Protein AF-A0A5N4EIN5-F1 (afdb_monomer)

Nearest PDB structures (foldseek):
  1ivz-assembly1_A  TM=7.976E-01  e=6.053E-07  Mus musculus
  7sa9-assembly2_B  TM=8.346E-01  e=4.514E-06  Homo sapiens
  8vm1-assembly1_A  TM=8.071E-01  e=4.797E-06  Homo sapiens
  8gkl-assembly1_E  TM=8.231E-01  e=1.621E-05  Homo sapiens
  2e7v-assembly1_A  TM=7.913E-01  e=1.946E-05  Mus musculus

pLDDT: mean 80.11, std 18.81, range [38.72, 96.94]

Secondary structure (DSSP, 8-state):
---------------HHHHHHHHHHHHHHHHHHHHHHHHHHHHTTT---S-----EEEEEEEEEEES----GGGG-TTSHHHHHHHHHHHHHHHHHHHHSTTTTTEEEEEEEEEETTTTEEEEEEEESS---HHHHHHHHHHHHHHHTTSTT---EEEEEEEEEEE-TTSSSGGG--

Mean predicted aligned error: 15.3 Å

InterPro domains:
  IPR000082 SEA domain [PF01390] (58-158)
  IPR000082 SEA domain [PS50024] (54-169)
  IPR000082 SEA domain [SM00200] (52-170)
  IPR036364 SEA domain superfamily [G3DSA:3.30.70.960] (56-157)
  IPR036364 SEA domain superfamily [SSF82671] (53-167)

Foldseek 3Di:
DDDDDDDDPPPPPDDPVNVVVVVVVVVVVVVVVVVVVVVCVVCVVVPPDPPPLPWFKWKKKWAWPFLDDDDPQQQPCPRPNVVVVQVLVQVLLLVLCCVFPCVQFWDGKGFDGWDPDNTMTMIMTITPHDDDQVVSLVSSLVSLVVCVPPPSDSTDIDNVRMGMGGPPDPPVVVVPD

Radius of gyration: 30.16 Å; Cα contacts (8 Å, |Δi|>4): 206; chains: 1; bounding box: 82×36×89 Å

Structure (mmCIF, N/CA/C/O backbone):
data_AF-A0A5N4EIN5-F1
#
_entry.id   AF-A0A5N4EIN5-F1
#
loop_
_atom_site.group_PDB
_atom_site.id
_atom_site.type_symbol
_atom_site.label_atom_id
_atom_site.label_alt_id
_atom_site.label_comp_id
_atom_site.label_asym_id
_atom_site.label_entity_id
_atom_site.label_seq_id
_atom_site.pdbx_PDB_ins_code
_atom_site.Cartn_x
_atom_site.Cartn_y
_atom_site.Cartn_z
_atom_site.occupancy
_atom_site.B_iso_or_equiv
_atom_site.auth_seq_id
_atom_site.auth_comp_id
_atom_site.auth_asym_id
_atom_site.auth_atom_id
_atom_site.pdbx_PDB_model_num
ATOM 1 N N . MET A 1 1 ? 64.567 -4.699 -73.414 1.00 38.72 1 MET A N 1
ATOM 2 C CA . MET A 1 1 ? 63.653 -3.811 -72.651 1.00 38.72 1 MET A CA 1
ATOM 3 C C . MET A 1 1 ? 62.349 -3.675 -73.428 1.00 38.72 1 MET A C 1
ATOM 5 O O . MET A 1 1 ? 62.434 -3.482 -74.623 1.00 38.72 1 MET A O 1
ATOM 9 N N . GLY A 1 2 ? 61.123 -3.781 -72.925 1.00 43.84 2 GLY A N 1
ATOM 10 C CA . GLY A 1 2 ? 60.549 -4.153 -71.636 1.00 43.84 2 GLY A CA 1
ATOM 11 C C . GLY A 1 2 ? 59.057 -4.414 -71.913 1.00 43.84 2 GLY A C 1
ATOM 12 O O . GLY A 1 2 ? 58.392 -3.577 -72.521 1.00 43.84 2 GLY A O 1
ATOM 13 N N . SER A 1 3 ? 58.554 -5.601 -71.569 1.00 41.12 3 SER A N 1
ATOM 14 C CA . SER A 1 3 ? 57.172 -6.012 -71.859 1.00 41.12 3 SER A CA 1
ATOM 15 C C . SER A 1 3 ? 56.205 -5.340 -70.879 1.00 41.12 3 SER A C 1
ATOM 17 O O . SER A 1 3 ? 56.250 -5.599 -69.676 1.00 41.12 3 SER A O 1
ATOM 19 N N . LYS A 1 4 ? 55.347 -4.443 -71.382 1.00 51.69 4 LYS A N 1
ATOM 20 C CA . LYS A 1 4 ? 54.303 -3.770 -70.595 1.00 51.69 4 LYS A CA 1
ATOM 21 C C . LYS A 1 4 ? 53.186 -4.767 -70.266 1.00 51.69 4 LYS A C 1
ATOM 23 O O . LYS A 1 4 ? 52.305 -5.002 -71.088 1.00 51.69 4 LYS A O 1
ATOM 28 N N . ARG A 1 5 ? 53.184 -5.323 -69.051 1.00 47.19 5 ARG A N 1
ATOM 29 C CA . ARG A 1 5 ? 52.009 -6.023 -68.507 1.00 47.19 5 ARG A CA 1
ATOM 30 C C . ARG A 1 5 ? 50.958 -4.986 -68.109 1.00 47.19 5 ARG A C 1
ATOM 32 O O . ARG A 1 5 ? 51.154 -4.241 -67.155 1.00 47.19 5 ARG A O 1
ATOM 39 N N . ARG A 1 6 ? 49.844 -4.932 -68.844 1.00 47.59 6 ARG A N 1
ATOM 40 C CA . ARG A 1 6 ? 48.625 -4.246 -68.395 1.00 47.59 6 ARG A CA 1
ATOM 41 C C . ARG A 1 6 ? 47.968 -5.104 -67.316 1.00 47.59 6 ARG A C 1
ATOM 43 O O . ARG A 1 6 ? 47.608 -6.248 -67.580 1.00 47.59 6 ARG A O 1
ATOM 50 N N . ALA A 1 7 ? 47.833 -4.554 -66.113 1.00 51.62 7 ALA A N 1
ATOM 51 C CA . ALA A 1 7 ? 47.014 -5.141 -65.065 1.00 51.62 7 ALA A CA 1
ATOM 52 C C . ALA A 1 7 ? 45.544 -5.063 -65.500 1.00 51.62 7 ALA A C 1
ATOM 54 O O . ALA A 1 7 ? 44.983 -3.978 -65.642 1.00 51.62 7 ALA A O 1
ATOM 55 N N . VAL A 1 8 ? 44.945 -6.220 -65.769 1.00 46.81 8 VAL A N 1
ATOM 56 C CA . VAL A 1 8 ? 43.503 -6.348 -65.985 1.00 46.81 8 VAL A CA 1
ATOM 57 C C . VAL A 1 8 ? 42.844 -6.248 -64.614 1.00 46.81 8 VAL A C 1
ATOM 59 O O . VAL A 1 8 ? 42.986 -7.148 -63.787 1.00 46.81 8 VAL A O 1
ATOM 62 N N . ALA A 1 9 ? 42.152 -5.139 -64.362 1.00 51.19 9 ALA A N 1
ATOM 63 C CA . ALA A 1 9 ? 41.288 -4.999 -63.201 1.00 51.19 9 ALA A CA 1
ATOM 64 C C . ALA A 1 9 ? 40.131 -6.001 -63.339 1.00 51.19 9 ALA A C 1
ATOM 66 O O . ALA A 1 9 ? 39.254 -5.842 -64.188 1.00 51.19 9 ALA A O 1
ATOM 67 N N . ARG A 1 10 ? 40.147 -7.067 -62.531 1.00 42.75 10 ARG A N 1
ATOM 68 C CA . ARG A 1 10 ? 38.997 -7.963 -62.371 1.00 42.75 10 ARG A CA 1
ATOM 69 C C . ARG A 1 10 ? 37.916 -7.207 -61.606 1.00 42.75 10 ARG A C 1
ATOM 71 O O . ARG A 1 10 ? 37.904 -7.226 -60.380 1.00 42.75 10 ARG A O 1
ATOM 78 N N . HIS A 1 11 ? 37.001 -6.565 -62.321 1.00 49.47 11 HIS A N 1
ATOM 79 C CA . HIS A 1 11 ? 35.696 -6.269 -61.744 1.00 49.47 11 HIS A CA 1
ATOM 80 C C . HIS A 1 11 ? 34.925 -7.587 -61.670 1.00 49.47 11 HIS A C 1
ATOM 82 O O . HIS A 1 11 ? 34.525 -8.150 -62.686 1.00 49.47 11 HIS A O 1
ATOM 88 N N . HIS A 1 12 ? 34.809 -8.118 -60.456 1.00 52.97 12 HIS A N 1
ATOM 89 C CA . HIS A 1 12 ? 33.955 -9.255 -60.153 1.00 52.97 12 HIS A CA 1
ATOM 90 C C . HIS A 1 12 ? 32.509 -8.833 -60.436 1.00 52.97 12 HIS A C 1
ATOM 92 O O . HIS A 1 12 ? 31.997 -7.911 -59.802 1.00 52.97 12 HIS A O 1
ATOM 98 N N . SER A 1 13 ? 31.888 -9.432 -61.452 1.00 59.19 13 SER A N 1
ATOM 99 C CA . SER A 1 13 ? 30.492 -9.182 -61.804 1.00 59.19 13 SER A CA 1
ATOM 100 C C . SER A 1 13 ? 29.606 -9.809 -60.732 1.00 59.19 13 SER A C 1
ATOM 102 O O . SER A 1 13 ? 29.214 -10.968 -60.852 1.00 59.19 13 SER A O 1
ATOM 104 N N . LEU A 1 14 ? 29.355 -9.066 -59.655 1.00 57.56 14 LEU A N 1
ATOM 105 C CA . LEU A 1 14 ? 28.376 -9.459 -58.649 1.00 57.56 14 LEU A CA 1
ATOM 106 C C . LEU A 1 14 ? 27.028 -9.658 -59.346 1.00 57.56 14 LEU A C 1
ATOM 108 O O . LEU A 1 14 ? 26.604 -8.819 -60.147 1.00 57.56 14 LEU A O 1
ATOM 112 N N . SER A 1 15 ? 26.390 -10.796 -59.079 1.00 74.56 15 SER A N 1
ATOM 113 C CA . SER A 1 15 ? 25.097 -11.129 -59.670 1.00 74.56 15 SER A CA 1
ATOM 114 C C . SER A 1 15 ? 24.083 -10.067 -59.250 1.00 74.56 15 SER A C 1
ATOM 116 O O . SER A 1 15 ? 24.031 -9.687 -58.082 1.00 74.56 15 SER A O 1
ATOM 118 N N . THR A 1 16 ? 23.265 -9.562 -60.175 1.00 78.31 16 THR A N 1
ATOM 119 C CA . THR A 1 16 ? 22.268 -8.513 -59.882 1.00 78.31 16 THR A CA 1
ATOM 120 C C . THR A 1 16 ? 21.378 -8.879 -58.687 1.00 78.31 16 THR A C 1
ATOM 122 O O . THR A 1 16 ? 21.002 -8.003 -57.913 1.00 78.31 16 THR A O 1
ATOM 125 N N . TYR A 1 17 ? 21.120 -10.175 -58.483 1.00 77.12 17 TYR A N 1
ATOM 126 C CA . TYR A 1 17 ? 20.391 -10.704 -57.329 1.00 77.12 17 TYR A CA 1
ATOM 127 C C . TYR A 1 17 ? 21.156 -10.569 -56.005 1.00 77.12 17 TYR A C 1
ATOM 129 O O . TYR A 1 17 ? 20.547 -10.242 -54.992 1.00 77.12 17 TYR A O 1
ATOM 137 N N . GLU A 1 18 ? 22.477 -10.765 -55.999 1.00 80.81 18 GLU A N 1
ATOM 138 C CA . GLU A 1 18 ? 23.326 -10.554 -54.817 1.00 80.81 18 GLU A CA 1
ATOM 139 C C . GLU A 1 18 ? 23.386 -9.071 -54.453 1.00 80.81 18 GLU A C 1
ATOM 141 O O . GLU A 1 18 ? 23.283 -8.716 -53.281 1.00 80.81 18 GLU A O 1
ATOM 146 N N . VAL A 1 19 ? 23.480 -8.195 -55.458 1.00 85.06 19 VAL A N 1
ATOM 147 C CA . VAL A 1 19 ? 23.470 -6.739 -55.255 1.00 85.06 19 VAL A CA 1
ATOM 148 C C . VAL A 1 19 ? 22.108 -6.272 -54.738 1.00 85.06 19 VAL A C 1
ATOM 150 O O . VAL A 1 19 ? 22.052 -5.479 -53.801 1.00 85.06 19 VAL A O 1
ATOM 153 N N . MET A 1 20 ? 21.008 -6.790 -55.292 1.00 86.62 20 MET A N 1
ATOM 154 C CA . MET A 1 20 ? 19.659 -6.511 -54.789 1.00 86.62 20 MET A CA 1
ATOM 155 C C . MET A 1 20 ? 19.469 -7.013 -53.358 1.00 86.62 20 MET A C 1
ATOM 157 O O . MET A 1 20 ? 18.943 -6.280 -52.526 1.00 86.62 20 MET A O 1
ATOM 161 N N . PHE A 1 21 ? 19.910 -8.23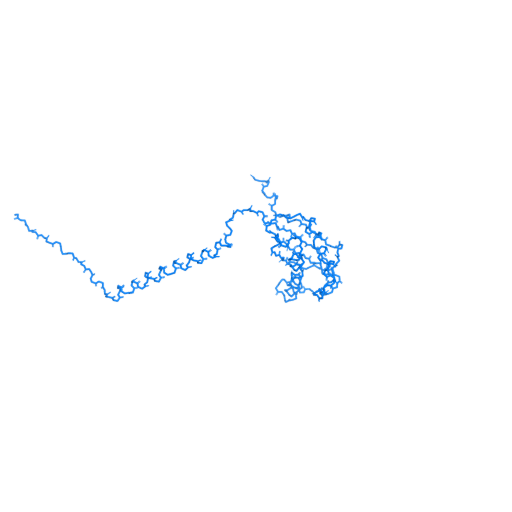2 -53.050 1.00 84.75 21 PHE A N 1
ATOM 162 C CA . PHE A 1 21 ? 19.795 -8.799 -51.709 1.00 84.75 21 PHE A CA 1
ATOM 163 C C . PHE A 1 21 ? 20.626 -8.011 -50.691 1.00 84.75 21 PHE A C 1
ATOM 165 O O . PHE A 1 21 ? 20.128 -7.677 -49.618 1.00 84.75 21 PHE A O 1
ATOM 172 N N . ALA A 1 22 ? 21.856 -7.635 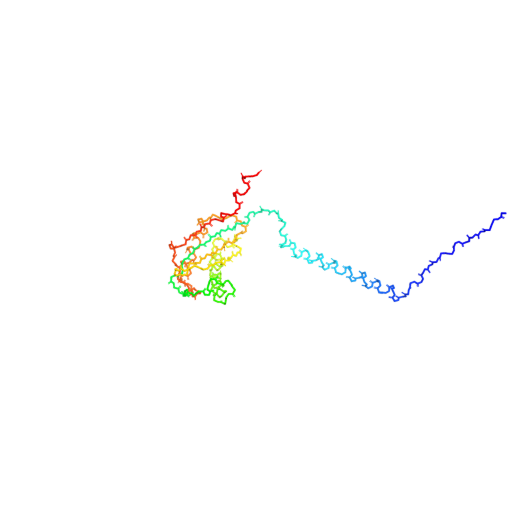-51.051 1.00 86.38 22 ALA A N 1
ATOM 173 C CA . ALA A 1 22 ? 22.703 -6.783 -50.226 1.00 86.38 22 ALA A CA 1
ATOM 174 C C . ALA A 1 22 ? 22.064 -5.404 -49.994 1.00 86.38 22 ALA A C 1
ATOM 176 O O . ALA A 1 22 ? 22.036 -4.929 -48.861 1.00 86.38 22 ALA A O 1
ATOM 177 N N . ALA A 1 23 ? 21.491 -4.787 -51.031 1.00 88.81 23 ALA A N 1
ATOM 178 C CA . ALA A 1 23 ? 20.795 -3.508 -50.905 1.00 88.81 23 ALA A CA 1
ATOM 179 C C . ALA A 1 23 ? 19.565 -3.608 -49.986 1.00 88.81 23 ALA A C 1
ATOM 181 O O . ALA A 1 23 ? 19.379 -2.755 -49.119 1.00 88.81 23 ALA A O 1
ATOM 182 N N . LEU A 1 24 ? 18.759 -4.667 -50.119 1.00 90.19 24 LEU A N 1
ATOM 183 C CA . LEU A 1 24 ? 17.604 -4.918 -49.251 1.00 90.19 24 LEU A CA 1
ATOM 184 C C . LEU A 1 24 ? 18.023 -5.143 -47.795 1.00 90.19 24 LEU A C 1
ATOM 186 O O . LEU A 1 24 ? 17.395 -4.600 -46.888 1.00 90.19 24 LEU A O 1
ATOM 190 N N . PHE A 1 25 ? 19.102 -5.895 -47.570 1.00 90.19 25 PHE A N 1
ATOM 191 C CA . PHE A 1 25 ? 19.628 -6.138 -46.231 1.00 90.19 25 PHE A CA 1
ATOM 192 C C . PHE A 1 25 ? 20.135 -4.846 -45.581 1.00 90.19 25 PHE A C 1
ATOM 194 O O . PHE A 1 25 ? 19.811 -4.574 -44.429 1.00 90.19 25 PHE A O 1
ATOM 201 N N . VAL A 1 26 ? 20.856 -4.003 -46.326 1.00 92.81 26 VAL A N 1
ATOM 202 C CA . VAL A 1 26 ? 21.314 -2.693 -45.832 1.00 92.81 26 VAL A CA 1
ATOM 203 C C . VAL A 1 26 ? 20.129 -1.791 -45.486 1.00 92.81 26 VAL A C 1
ATOM 205 O O . VAL A 1 26 ? 20.114 -1.201 -44.408 1.00 92.81 26 VAL A O 1
ATOM 208 N N . MET A 1 27 ? 19.111 -1.721 -46.348 1.00 93.12 27 MET A N 1
ATOM 209 C CA . MET A 1 27 ? 17.893 -0.950 -46.072 1.00 93.12 27 MET A CA 1
ATOM 210 C C . MET A 1 27 ? 17.180 -1.448 -44.810 1.00 93.12 27 MET A C 1
ATOM 212 O O . MET A 1 27 ? 16.786 -0.639 -43.972 1.00 93.12 27 MET A O 1
ATOM 216 N N . LEU A 1 28 ? 17.065 -2.769 -44.633 1.00 91.81 28 LEU A N 1
ATOM 217 C CA . LEU A 1 28 ? 16.481 -3.369 -43.435 1.00 91.81 28 LEU A CA 1
ATOM 218 C C . LEU A 1 28 ? 17.289 -3.024 -42.178 1.00 91.81 28 LEU A C 1
ATOM 220 O O . LEU A 1 28 ? 16.704 -2.634 -41.175 1.00 91.81 28 LEU A O 1
ATOM 224 N N . VAL A 1 29 ? 18.622 -3.113 -42.228 1.00 93.44 29 VAL A N 1
ATOM 225 C CA . VAL A 1 29 ? 19.496 -2.762 -41.097 1.00 93.44 29 VAL A CA 1
ATOM 226 C C . VAL A 1 29 ? 19.341 -1.290 -40.713 1.00 93.44 29 VAL A C 1
ATOM 228 O O . VAL A 1 29 ? 19.243 -0.987 -39.526 1.00 93.44 29 VAL A O 1
ATOM 231 N N . VAL A 1 30 ? 19.262 -0.380 -41.688 1.00 93.31 30 VAL A N 1
ATOM 232 C CA . VAL A 1 30 ? 19.042 1.055 -41.435 1.00 93.31 30 VAL A CA 1
ATOM 233 C C . VAL A 1 30 ? 17.672 1.300 -40.801 1.00 93.31 30 VAL A C 1
ATOM 235 O O . VAL A 1 30 ? 17.577 2.053 -39.833 1.00 93.31 30 VAL A O 1
ATOM 238 N N . LEU A 1 31 ? 16.622 0.637 -41.296 1.00 91.25 31 LEU A N 1
ATOM 239 C CA . LEU A 1 31 ? 15.283 0.714 -40.706 1.00 91.25 31 LEU A CA 1
ATOM 240 C C . LEU A 1 31 ? 15.276 0.184 -39.271 1.00 91.25 31 LEU A C 1
ATOM 242 O O . LEU A 1 31 ? 14.765 0.858 -38.383 1.00 91.25 31 LEU A O 1
ATOM 246 N N . CYS A 1 32 ? 15.888 -0.974 -39.021 1.00 89.25 32 CYS A N 1
ATOM 247 C CA . CYS A 1 32 ? 16.004 -1.546 -37.682 1.00 89.25 32 CYS A CA 1
ATOM 248 C C . CYS A 1 32 ? 16.778 -0.622 -36.738 1.00 89.25 32 CYS A C 1
ATOM 250 O O . CYS A 1 32 ? 16.316 -0.371 -35.632 1.00 89.25 32 CYS A O 1
ATOM 252 N N . ALA A 1 33 ? 17.914 -0.068 -37.166 1.00 89.19 33 ALA A N 1
ATOM 253 C CA . ALA A 1 33 ? 18.689 0.874 -36.362 1.00 89.19 33 ALA A CA 1
ATOM 254 C C . ALA A 1 33 ? 17.895 2.156 -36.057 1.00 89.19 33 ALA A C 1
ATOM 256 O O . ALA A 1 33 ? 17.928 2.643 -34.929 1.00 89.19 33 ALA A O 1
ATOM 257 N N . GLY A 1 34 ? 17.138 2.670 -37.032 1.00 86.56 34 GLY A N 1
ATOM 258 C CA . GLY A 1 34 ? 16.243 3.811 -36.851 1.00 86.56 34 GLY A CA 1
ATOM 259 C C . GLY A 1 34 ? 15.111 3.518 -35.869 1.00 86.56 34 GLY A C 1
ATOM 260 O O . GLY A 1 34 ? 14.875 4.308 -34.961 1.00 86.56 34 GLY A O 1
ATOM 261 N N . LEU A 1 35 ? 14.453 2.362 -35.994 1.00 86.25 35 LEU A N 1
ATOM 262 C CA . LEU A 1 35 ? 13.414 1.925 -35.061 1.00 86.25 35 LEU A CA 1
ATOM 263 C C . LEU A 1 35 ? 13.976 1.727 -33.652 1.00 86.25 35 LEU A C 1
ATOM 265 O O . LEU A 1 35 ? 13.371 2.212 -32.708 1.00 86.25 35 LEU A O 1
ATOM 269 N N . ILE A 1 36 ? 15.152 1.112 -33.505 1.00 86.19 36 ILE A N 1
ATOM 270 C CA . ILE A 1 36 ? 15.829 0.963 -32.209 1.00 86.19 36 ILE A CA 1
ATOM 271 C C . ILE A 1 36 ? 16.177 2.336 -31.620 1.00 86.19 36 ILE A C 1
ATOM 273 O O . ILE A 1 36 ? 15.959 2.550 -30.434 1.00 86.19 36 ILE A O 1
ATOM 277 N N . ALA A 1 37 ? 16.657 3.290 -32.423 1.00 83.62 37 ALA A N 1
ATOM 278 C CA . ALA A 1 37 ? 16.951 4.647 -31.959 1.00 83.62 37 ALA A CA 1
ATOM 279 C C . ALA A 1 37 ? 15.684 5.415 -31.535 1.00 83.62 37 ALA A C 1
ATOM 281 O O . ALA A 1 37 ? 15.695 6.094 -30.511 1.00 83.62 37 ALA A O 1
ATOM 282 N N . VAL A 1 38 ? 14.580 5.279 -32.279 1.00 82.00 38 VAL A N 1
ATOM 283 C CA . VAL A 1 38 ? 13.272 5.865 -31.929 1.00 82.00 38 VAL A CA 1
ATOM 284 C C . VAL A 1 38 ? 12.701 5.208 -30.673 1.00 82.00 38 VAL A C 1
ATOM 286 O O . VAL A 1 38 ? 12.224 5.907 -29.780 1.00 82.00 38 VAL A O 1
ATOM 289 N N . SER A 1 39 ? 12.802 3.882 -30.559 1.00 77.44 39 SER A N 1
ATOM 290 C CA . SER A 1 39 ? 12.454 3.143 -29.346 1.00 77.44 39 SER A CA 1
ATOM 291 C C . SER A 1 39 ? 13.308 3.594 -28.167 1.00 77.44 39 SER A C 1
ATOM 293 O O . SER A 1 39 ? 12.762 3.802 -27.093 1.00 77.44 39 SER A O 1
ATOM 295 N N . TRP A 1 40 ? 14.607 3.843 -28.358 1.00 72.94 40 TRP A N 1
ATOM 296 C CA . TRP A 1 40 ? 15.461 4.381 -27.301 1.00 72.94 40 TRP A CA 1
ATOM 297 C C . TRP A 1 40 ? 15.069 5.812 -26.923 1.00 72.94 40 TRP A C 1
ATOM 299 O O . TRP A 1 40 ? 15.146 6.157 -25.754 1.00 72.94 40 TRP A O 1
ATOM 309 N N . LEU A 1 41 ? 14.579 6.639 -27.852 1.00 69.50 41 LEU A N 1
ATOM 310 C CA . LEU A 1 41 ? 14.044 7.964 -27.514 1.00 69.50 41 LEU A CA 1
ATOM 311 C C . LEU A 1 41 ? 12.748 7.879 -26.688 1.00 69.50 41 LEU A C 1
ATOM 313 O O . LEU A 1 41 ? 12.560 8.675 -25.773 1.00 69.50 41 LEU A O 1
ATOM 317 N N . GLY A 1 42 ? 11.876 6.910 -26.985 1.00 60.62 42 GLY A N 1
ATOM 318 C CA . GLY A 1 42 ? 10.655 6.653 -26.211 1.00 60.62 42 GLY A CA 1
ATOM 319 C C . GLY A 1 42 ? 10.922 5.994 -24.853 1.00 60.62 42 GLY A C 1
ATOM 320 O O . GLY A 1 42 ? 10.211 6.260 -23.889 1.00 60.62 42 GLY A O 1
ATOM 321 N N . ILE A 1 43 ? 11.974 5.176 -24.762 1.00 57.44 43 ILE A N 1
ATOM 322 C CA . ILE A 1 43 ? 12.385 4.464 -23.544 1.00 57.44 43 ILE A CA 1
ATOM 323 C C . ILE A 1 43 ? 13.337 5.310 -22.685 1.00 57.44 43 ILE A C 1
ATOM 325 O O . ILE A 1 43 ? 13.339 5.144 -21.476 1.00 57.44 43 ILE A O 1
ATOM 329 N N . LYS A 1 44 ? 14.056 6.305 -23.226 1.00 51.25 44 LYS A N 1
ATOM 330 C CA . LYS A 1 44 ? 14.811 7.305 -22.434 1.00 51.25 44 LYS A CA 1
ATOM 331 C C . LYS A 1 44 ? 13.927 8.257 -21.624 1.00 51.25 44 LYS A C 1
ATOM 333 O O . LYS A 1 44 ? 14.438 8.971 -20.774 1.00 51.25 44 LYS A O 1
ATOM 338 N N . GLY A 1 45 ? 12.610 8.233 -21.829 1.00 49.47 45 GLY A N 1
ATOM 339 C CA . GLY A 1 45 ? 11.653 8.763 -20.851 1.00 49.47 45 GLY A CA 1
ATOM 340 C C . GLY A 1 45 ? 11.457 7.857 -19.623 1.00 49.47 45 GLY A C 1
ATOM 341 O O . GLY A 1 45 ? 10.750 8.239 -18.699 1.00 49.47 45 GLY A O 1
ATOM 342 N N . SER A 1 46 ? 12.054 6.661 -19.613 1.00 51.81 46 SER A N 1
ATOM 343 C CA . SER A 1 46 ? 11.913 5.622 -18.584 1.00 51.81 46 SER A CA 1
ATOM 344 C C . SER A 1 46 ? 13.244 5.008 -18.118 1.00 51.81 46 SER A C 1
ATOM 346 O O . SER A 1 46 ? 13.274 4.404 -17.048 1.00 51.81 46 SER A O 1
ATOM 348 N N . GLU A 1 47 ? 14.341 5.160 -18.859 1.00 47.91 47 GLU A N 1
ATOM 349 C CA . GLU A 1 47 ? 15.703 5.004 -18.343 1.00 47.91 47 GLU A CA 1
ATOM 350 C C . GLU A 1 47 ? 16.106 6.331 -17.712 1.00 47.91 47 GLU A C 1
ATOM 352 O O . GLU A 1 47 ? 16.802 7.153 -18.303 1.00 47.91 47 GLU A O 1
ATOM 357 N N . GLY A 1 48 ? 15.604 6.542 -16.494 1.00 49.41 48 GLY A N 1
ATOM 358 C CA . GLY A 1 48 ? 16.280 7.419 -15.561 1.00 49.41 48 GLY A CA 1
ATOM 359 C C . GLY A 1 48 ? 17.701 6.900 -15.428 1.00 49.41 48 GLY A C 1
ATOM 360 O O . GLY A 1 48 ? 17.925 5.823 -14.870 1.00 49.41 48 GLY A O 1
ATOM 361 N N . ASP A 1 49 ? 18.638 7.657 -15.993 1.00 39.72 49 ASP A N 1
ATOM 362 C CA . ASP A 1 49 ? 20.026 7.630 -15.584 1.00 39.72 49 ASP A CA 1
ATOM 363 C C . ASP A 1 49 ? 20.060 7.477 -14.065 1.00 39.72 49 ASP A C 1
ATOM 365 O O . ASP A 1 49 ? 19.306 8.127 -13.336 1.00 39.72 49 ASP A O 1
ATOM 369 N N . ALA A 1 50 ? 20.906 6.563 -13.608 1.00 42.75 50 ALA A N 1
ATOM 370 C CA . ALA A 1 50 ? 21.171 6.278 -12.214 1.00 42.75 50 ALA A CA 1
ATOM 371 C C . ALA A 1 50 ? 21.862 7.472 -11.519 1.00 42.75 50 ALA A C 1
ATOM 373 O O . ALA A 1 50 ? 22.942 7.338 -10.951 1.00 42.75 50 ALA A O 1
ATOM 374 N N . GLU A 1 51 ? 21.226 8.641 -11.541 1.00 41.84 51 GLU A N 1
ATOM 375 C CA . GLU A 1 51 ? 21.304 9.622 -10.481 1.00 41.84 51 GLU A CA 1
ATOM 376 C C . GLU A 1 51 ? 20.220 9.278 -9.467 1.00 41.84 51 GLU A C 1
ATOM 378 O O . GLU A 1 51 ? 19.017 9.422 -9.672 1.00 41.84 51 GLU A O 1
ATOM 383 N N . PHE A 1 52 ? 20.713 8.787 -8.344 1.00 43.25 52 PHE A N 1
ATOM 384 C CA . PHE A 1 52 ? 20.087 8.683 -7.046 1.00 43.25 52 PHE A CA 1
ATOM 385 C C . PHE A 1 52 ? 19.472 10.031 -6.606 1.00 43.25 52 PHE A C 1
ATOM 387 O O . PHE A 1 52 ? 19.930 10.670 -5.663 1.00 43.25 52 PHE A O 1
ATOM 394 N N . GLY A 1 53 ? 18.395 10.464 -7.256 1.00 45.91 53 GLY A N 1
ATOM 395 C CA . GLY A 1 53 ? 17.449 11.446 -6.739 1.00 45.91 53 GLY A CA 1
ATOM 396 C C . GLY A 1 53 ? 16.527 10.764 -5.735 1.00 45.91 53 GLY A C 1
ATOM 397 O O . GLY A 1 53 ? 15.346 10.629 -6.003 1.00 45.91 53 GLY A O 1
ATOM 398 N N . LYS A 1 54 ? 17.108 10.221 -4.653 1.00 61.16 54 LYS A N 1
ATOM 399 C CA . LYS A 1 54 ? 16.485 9.523 -3.507 1.00 61.16 54 LYS A CA 1
ATOM 400 C C . LYS A 1 54 ? 14.986 9.199 -3.667 1.00 61.16 54 LYS A C 1
ATOM 402 O O . LYS A 1 54 ? 14.152 9.808 -2.996 1.00 61.16 54 LYS A O 1
ATOM 407 N N . SER A 1 55 ? 14.650 8.204 -4.493 1.00 74.31 55 SER A N 1
ATOM 408 C CA . SER A 1 55 ? 13.334 7.571 -4.395 1.00 74.31 55 SER A CA 1
ATOM 409 C C . SER A 1 55 ? 13.207 7.012 -2.984 1.00 74.31 55 SER A C 1
ATOM 411 O O . SER A 1 55 ? 14.086 6.269 -2.537 1.00 74.31 55 SER A O 1
ATOM 413 N N . HIS A 1 56 ? 12.168 7.416 -2.269 1.00 86.31 56 HIS A N 1
ATOM 414 C CA . HIS A 1 56 ? 11.972 7.003 -0.893 1.00 86.31 56 HIS A CA 1
ATOM 415 C C . HIS A 1 56 ? 11.045 5.806 -0.859 1.00 86.31 56 HIS A C 1
ATOM 417 O O . HIS A 1 56 ? 9.969 5.820 -1.451 1.00 86.31 56 HIS A O 1
ATOM 423 N N . GLU A 1 57 ? 11.489 4.765 -0.176 1.00 91.44 57 GLU A N 1
ATOM 424 C CA . GLU A 1 57 ? 10.692 3.582 0.068 1.00 91.44 57 GLU A CA 1
ATOM 425 C C . GLU A 1 57 ? 10.549 3.445 1.581 1.00 91.44 57 GLU A C 1
ATOM 427 O O . GLU A 1 57 ? 11.539 3.480 2.317 1.00 91.44 57 GLU A O 1
ATOM 432 N N . THR A 1 58 ? 9.308 3.347 2.041 1.00 92.69 58 THR A N 1
ATOM 433 C CA . THR A 1 58 ? 8.977 3.172 3.456 1.00 92.69 58 THR A CA 1
ATOM 434 C C . THR A 1 58 ? 8.054 1.977 3.612 1.00 92.69 58 THR A C 1
ATOM 436 O O . THR A 1 58 ? 7.312 1.627 2.689 1.00 92.69 58 THR A O 1
ATOM 439 N N . ARG A 1 59 ? 8.121 1.323 4.767 1.00 95.12 59 ARG A N 1
ATOM 440 C CA . ARG A 1 59 ? 7.388 0.092 5.035 1.00 95.12 59 ARG A CA 1
ATOM 441 C C . ARG A 1 59 ? 6.284 0.370 6.033 1.00 95.12 59 ARG A C 1
ATOM 443 O O . ARG A 1 59 ? 6.526 0.901 7.109 1.00 95.12 59 ARG A O 1
ATOM 450 N N . GLY A 1 60 ? 5.069 -0.002 5.667 1.00 95.06 60 GLY A N 1
ATOM 451 C CA . GLY A 1 60 ? 3.894 0.149 6.501 1.00 95.06 60 GLY A CA 1
ATOM 452 C C . GLY A 1 60 ? 3.364 -1.181 7.012 1.00 95.06 60 GLY A C 1
ATOM 453 O O . GLY A 1 60 ? 3.572 -2.248 6.421 1.00 95.06 60 GLY A O 1
ATOM 454 N N . THR A 1 61 ? 2.640 -1.101 8.120 1.00 95.81 61 THR A N 1
ATOM 455 C CA . THR A 1 61 ? 1.835 -2.197 8.647 1.00 95.81 61 THR A CA 1
ATOM 456 C C . THR A 1 61 ? 0.500 -1.681 9.160 1.00 95.81 61 THR A C 1
ATOM 458 O O . THR A 1 61 ? 0.421 -0.567 9.672 1.00 95.81 61 THR A O 1
ATOM 461 N N . PHE A 1 62 ? -0.557 -2.477 9.004 1.00 95.12 62 PHE A N 1
ATOM 462 C CA . PHE A 1 62 ? -1.841 -2.263 9.671 1.00 95.12 62 PHE A CA 1
ATOM 463 C C . PHE A 1 62 ? -2.603 -3.580 9.819 1.00 95.12 62 PHE A C 1
ATOM 465 O O . PHE A 1 62 ? -2.309 -4.578 9.162 1.00 95.12 62 PHE A O 1
ATOM 472 N N . LYS A 1 63 ? -3.627 -3.581 10.668 1.00 94.56 63 LYS A N 1
ATOM 473 C CA . LYS A 1 63 ? -4.480 -4.734 10.959 1.00 94.56 63 LYS A CA 1
ATOM 474 C C . LYS A 1 63 ? -5.886 -4.560 10.387 1.00 94.56 63 LYS A C 1
ATOM 476 O O . LYS A 1 63 ? -6.513 -3.513 10.569 1.00 94.56 63 LYS A O 1
ATOM 481 N N . ILE A 1 64 ? -6.412 -5.612 9.758 1.00 92.25 64 ILE A N 1
ATOM 482 C CA . ILE A 1 64 ? -7.778 -5.648 9.217 1.00 92.25 64 ILE A CA 1
ATOM 483 C C . ILE A 1 64 ? -8.741 -6.258 10.243 1.00 92.25 64 ILE A C 1
ATOM 485 O O . ILE A 1 64 ? -8.773 -7.455 10.503 1.00 92.25 64 ILE A O 1
ATOM 489 N N . THR A 1 65 ? -9.609 -5.437 10.815 1.00 90.00 65 THR A N 1
ATOM 490 C CA . THR A 1 65 ? -10.610 -5.886 11.797 1.00 90.00 65 THR A CA 1
ATOM 491 C C . THR A 1 65 ? -11.855 -6.517 11.171 1.00 90.00 65 THR A C 1
ATOM 493 O O . THR A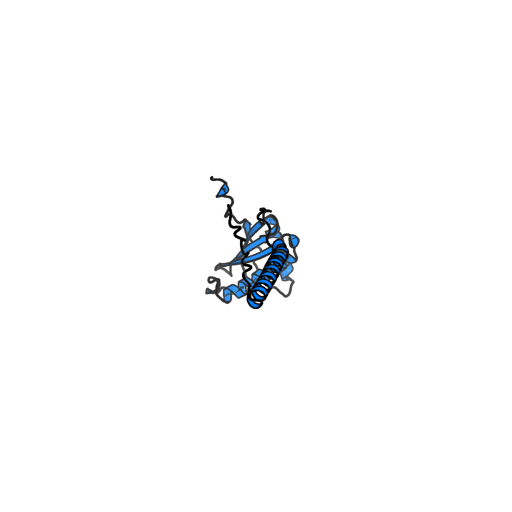 1 65 ? -12.489 -7.351 11.815 1.00 90.00 65 THR A O 1
ATOM 496 N N . SER A 1 66 ? -12.207 -6.152 9.934 1.00 88.19 66 SER A N 1
ATOM 497 C CA . SER A 1 66 ? -13.341 -6.716 9.186 1.00 88.19 66 SER A CA 1
ATOM 498 C C . SER A 1 66 ? -13.139 -6.550 7.676 1.00 88.19 66 SER A C 1
ATOM 500 O O . SER A 1 66 ? -12.328 -5.730 7.255 1.00 88.19 66 SER A O 1
ATOM 502 N N . GLY A 1 67 ? -13.871 -7.318 6.865 1.00 87.12 67 GLY A N 1
ATOM 503 C CA . GLY A 1 67 ? -13.791 -7.296 5.397 1.00 87.12 67 GLY A CA 1
ATOM 504 C C . GLY A 1 67 ? -12.962 -8.415 4.773 1.00 87.12 67 GLY A C 1
ATOM 505 O O . GLY A 1 67 ? -13.100 -8.697 3.589 1.00 87.12 67 GLY A O 1
ATOM 506 N N . ALA A 1 68 ? -12.141 -9.095 5.572 1.00 88.31 68 ALA A N 1
ATOM 507 C CA . ALA A 1 68 ? -11.396 -10.277 5.161 1.00 88.31 68 ALA A CA 1
ATOM 508 C C . ALA A 1 68 ? -11.239 -11.250 6.339 1.00 88.31 68 ALA A C 1
ATOM 510 O O . ALA A 1 68 ? -11.201 -10.842 7.502 1.00 88.31 68 ALA A O 1
ATOM 511 N N . ILE A 1 69 ? -11.143 -12.545 6.034 1.00 87.88 69 ILE A N 1
ATOM 512 C CA . ILE A 1 69 ? -10.917 -13.612 7.017 1.00 87.88 69 ILE A CA 1
ATOM 513 C C . ILE A 1 69 ? -9.566 -14.248 6.722 1.00 87.88 69 ILE A C 1
ATOM 515 O O . ILE A 1 69 ? -9.258 -14.564 5.573 1.00 87.88 69 ILE A O 1
ATOM 519 N N . TYR A 1 70 ? -8.749 -14.425 7.762 1.00 89.06 70 TYR A N 1
ATOM 520 C CA . TYR A 1 70 ? -7.440 -15.039 7.593 1.00 89.06 70 TYR A CA 1
ATOM 521 C C . TYR A 1 70 ? -7.585 -16.484 7.099 1.00 89.06 70 TYR A C 1
ATOM 523 O O . TYR A 1 70 ? -8.280 -17.295 7.711 1.00 89.06 70 TYR A O 1
ATOM 531 N N . ASN A 1 71 ? -6.869 -16.806 6.026 1.00 90.50 71 ASN A N 1
ATOM 532 C CA . ASN A 1 71 ? -6.732 -18.145 5.468 1.00 90.50 71 ASN A CA 1
ATOM 533 C C . ASN A 1 71 ? -5.229 -18.470 5.358 1.00 90.50 71 ASN A C 1
ATOM 535 O O . ASN A 1 71 ? -4.479 -17.611 4.893 1.00 90.50 71 ASN A O 1
ATOM 539 N N . PRO A 1 72 ? -4.762 -19.678 5.735 1.00 93.06 72 PRO A N 1
ATOM 540 C CA . PRO A 1 72 ? -3.381 -20.116 5.513 1.00 93.06 72 PRO A CA 1
ATOM 541 C C . PRO A 1 72 ? -2.822 -19.872 4.103 1.00 93.06 72 PRO A C 1
ATOM 543 O O . PRO A 1 72 ? -1.627 -19.615 3.974 1.00 93.06 72 PRO A O 1
ATOM 546 N N . ASN A 1 73 ? -3.662 -19.882 3.063 1.00 94.19 73 ASN A N 1
ATOM 547 C CA . ASN A 1 73 ? -3.238 -19.577 1.692 1.00 94.19 73 ASN A CA 1
ATOM 548 C C . ASN A 1 73 ? -2.634 -18.166 1.548 1.00 94.19 73 ASN A C 1
ATOM 550 O O . ASN A 1 73 ? -1.780 -17.958 0.693 1.00 94.19 73 ASN A O 1
ATOM 554 N N . LEU A 1 74 ? -2.982 -17.219 2.429 1.00 94.12 74 LEU A N 1
ATOM 555 C CA . LEU A 1 74 ? -2.404 -15.869 2.466 1.00 94.12 74 LEU A CA 1
ATOM 556 C C . LEU A 1 74 ? -0.904 -15.844 2.819 1.00 94.12 74 LEU A C 1
ATOM 558 O O . LEU A 1 74 ? -0.267 -14.803 2.689 1.00 94.12 74 LEU A O 1
ATOM 562 N N . GLN A 1 75 ? -0.321 -16.959 3.266 1.00 92.50 75 GLN A N 1
ATOM 563 C CA . GLN A 1 75 ? 1.133 -17.080 3.429 1.00 92.50 75 GLN A CA 1
ATOM 564 C C . GLN A 1 75 ? 1.847 -17.369 2.103 1.00 92.50 75 GLN A C 1
ATOM 566 O O . GLN A 1 75 ? 3.026 -17.049 1.945 1.00 92.50 75 GLN A O 1
ATOM 571 N N . ASP A 1 76 ? 1.145 -17.964 1.138 1.00 93.44 76 ASP A N 1
ATOM 572 C CA . ASP A 1 76 ? 1.686 -18.264 -0.181 1.00 93.44 76 ASP A CA 1
ATOM 573 C C . ASP A 1 76 ? 1.377 -17.119 -1.151 1.00 93.44 76 ASP A C 1
ATOM 575 O O . ASP A 1 76 ? 0.242 -16.953 -1.602 1.00 93.44 76 ASP A O 1
ATOM 579 N N . LYS A 1 77 ? 2.417 -16.366 -1.530 1.00 93.38 77 LYS A N 1
ATOM 580 C CA . LYS A 1 77 ? 2.327 -15.249 -2.488 1.00 93.38 77 LYS A CA 1
ATOM 581 C C . LYS A 1 77 ? 1.816 -15.664 -3.870 1.00 93.38 77 LYS A C 1
ATOM 583 O O . LYS A 1 77 ? 1.376 -14.821 -4.653 1.00 93.38 77 LYS A O 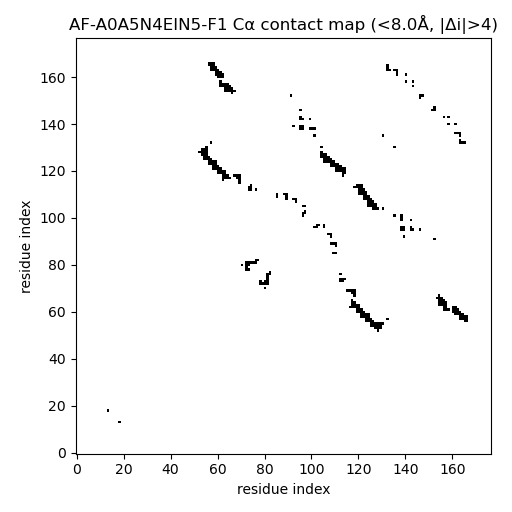1
ATOM 588 N N . LEU A 1 78 ? 1.921 -16.947 -4.211 1.00 94.25 78 LEU A N 1
ATOM 589 C CA . LEU A 1 78 ? 1.463 -17.474 -5.491 1.00 94.25 78 LEU A CA 1
ATOM 590 C C . LEU A 1 78 ? -0.013 -17.873 -5.462 1.00 94.25 78 LEU A C 1
ATOM 592 O O . LEU A 1 78 ? -0.605 -17.999 -6.543 1.00 94.25 78 LEU A O 1
ATOM 596 N N . SER A 1 79 ? -0.601 -18.018 -4.272 1.00 96.94 79 SER A N 1
ATOM 597 C CA . SER A 1 79 ? -1.999 -18.391 -4.107 1.00 96.94 79 SER A CA 1
ATOM 598 C C . SER A 1 79 ? -2.941 -17.334 -4.681 1.00 96.94 79 SER A C 1
ATOM 600 O O . SER A 1 79 ? -2.629 -16.141 -4.765 1.00 96.94 79 SER A O 1
ATOM 602 N N . VAL A 1 80 ? -4.124 -17.788 -5.093 1.00 96.69 80 VAL A N 1
ATOM 603 C CA . VAL A 1 80 ? -5.187 -16.894 -5.561 1.00 96.69 80 VAL A CA 1
ATOM 604 C C . VAL A 1 80 ? -5.650 -15.988 -4.420 1.00 96.69 80 VAL A C 1
ATOM 606 O O . VAL A 1 80 ? -5.780 -14.787 -4.630 1.00 96.69 80 VAL A O 1
ATOM 609 N N . ASP A 1 81 ? -5.805 -16.538 -3.213 1.00 94.38 81 ASP A N 1
ATOM 610 C CA . ASP A 1 81 ? -6.251 -15.786 -2.035 1.00 94.38 81 ASP A CA 1
ATOM 611 C C . ASP A 1 81 ? -5.299 -14.633 -1.695 1.00 94.38 81 ASP A C 1
ATOM 613 O O . ASP A 1 81 ? -5.753 -13.521 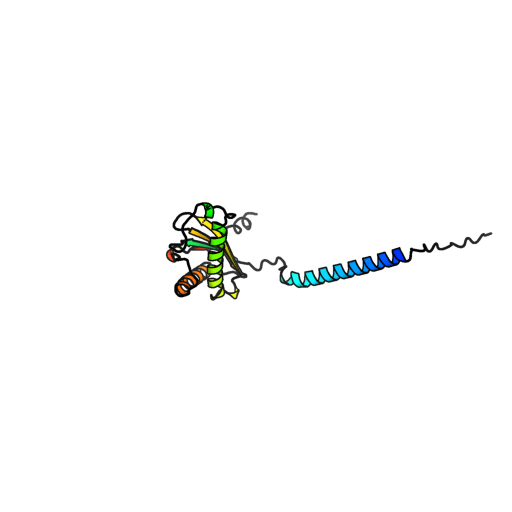-1.432 1.00 94.38 81 ASP A O 1
ATOM 617 N N . PHE A 1 82 ? -3.980 -14.865 -1.760 1.00 95.69 82 PHE A N 1
ATOM 618 C CA . PHE A 1 82 ? -2.993 -13.804 -1.565 1.00 95.69 82 PHE A CA 1
ATOM 619 C C . PHE A 1 82 ? -3.137 -12.714 -2.621 1.00 95.69 82 PHE A C 1
ATOM 621 O O . PHE A 1 82 ? -3.198 -11.539 -2.280 1.00 95.69 82 PHE A O 1
ATOM 628 N N . LYS A 1 83 ? -3.174 -13.094 -3.903 1.00 95.69 83 LYS A N 1
ATOM 629 C CA . LYS A 1 83 ? -3.176 -12.139 -5.020 1.00 95.69 83 LYS A CA 1
ATOM 630 C C . LYS A 1 83 ? -4.419 -11.264 -5.030 1.00 95.69 83 LYS A C 1
ATOM 632 O O . LYS A 1 83 ? -4.289 -10.070 -5.270 1.00 95.69 83 LYS A O 1
ATOM 637 N N . VAL A 1 84 ? -5.587 -11.850 -4.769 1.00 94.31 84 VAL A N 1
ATOM 638 C CA . VAL A 1 84 ? -6.854 -11.114 -4.698 1.00 94.31 84 VAL A CA 1
ATOM 639 C C . VAL A 1 84 ? -6.798 -10.104 -3.555 1.00 94.31 84 VAL A C 1
ATOM 641 O O . VAL A 1 84 ? -6.930 -8.910 -3.797 1.00 94.31 84 VAL A O 1
ATOM 644 N N . LEU A 1 85 ? -6.477 -10.549 -2.336 1.00 93.81 85 LEU A N 1
ATOM 645 C CA . LEU A 1 85 ? -6.447 -9.652 -1.181 1.00 93.81 85 LEU A CA 1
ATOM 646 C C . LEU A 1 85 ? -5.351 -8.578 -1.297 1.00 93.81 85 LEU A C 1
ATOM 648 O O . LEU A 1 85 ? -5.572 -7.423 -0.947 1.00 93.81 85 LEU A O 1
ATOM 652 N N . ALA A 1 86 ? -4.168 -8.940 -1.801 1.00 94.94 86 ALA A N 1
ATOM 653 C CA . ALA A 1 86 ? -3.077 -7.999 -2.040 1.00 94.94 86 ALA A CA 1
ATOM 654 C C . ALA A 1 86 ? -3.460 -6.935 -3.072 1.00 94.94 86 ALA A C 1
ATOM 656 O O . ALA A 1 86 ? -3.120 -5.769 -2.888 1.00 94.94 86 ALA A O 1
ATOM 657 N N . PHE A 1 87 ? -4.169 -7.326 -4.133 1.00 93.94 87 PHE A N 1
ATOM 658 C CA . PHE A 1 87 ? -4.659 -6.401 -5.148 1.00 93.94 87 PHE A CA 1
ATOM 659 C C . PHE A 1 87 ? -5.685 -5.426 -4.566 1.00 93.94 87 PHE A C 1
ATOM 661 O O . PHE A 1 87 ? -5.503 -4.220 -4.709 1.00 93.94 87 PHE A O 1
ATOM 668 N N . ASP A 1 88 ? -6.696 -5.929 -3.852 1.00 92.31 88 ASP A N 1
ATOM 669 C CA . ASP A 1 88 ? -7.748 -5.090 -3.265 1.00 92.31 88 ASP A CA 1
ATOM 670 C C . ASP A 1 88 ? -7.169 -4.081 -2.256 1.00 92.31 88 ASP A C 1
ATOM 672 O O . ASP A 1 88 ? -7.557 -2.912 -2.222 1.00 92.31 88 ASP A O 1
ATOM 676 N N . ILE A 1 89 ? -6.194 -4.511 -1.448 1.00 93.31 89 ILE A N 1
ATOM 677 C CA . ILE A 1 89 ? -5.513 -3.636 -0.488 1.00 93.31 89 ILE A CA 1
ATOM 678 C C . ILE A 1 89 ? -4.617 -2.614 -1.187 1.00 93.31 89 ILE A C 1
ATOM 680 O O . ILE A 1 89 ? -4.626 -1.449 -0.797 1.00 93.31 89 ILE A O 1
ATOM 684 N N . GLN A 1 90 ? -3.846 -3.026 -2.198 1.00 94.50 90 GLN A N 1
ATOM 685 C CA . GLN A 1 90 ? -3.040 -2.092 -2.987 1.00 94.50 90 GLN A CA 1
ATOM 686 C C . GLN A 1 90 ? -3.925 -1.033 -3.627 1.00 94.50 90 GLN A C 1
ATOM 688 O O . GLN A 1 90 ? -3.628 0.142 -3.491 1.00 94.50 90 GLN A O 1
ATOM 693 N N . GLN A 1 91 ? -5.044 -1.424 -4.239 1.00 92.19 91 GLN A N 1
ATOM 694 C CA . GLN A 1 91 ? -5.971 -0.474 -4.843 1.00 92.19 91 GLN A CA 1
ATOM 695 C C . GLN A 1 91 ? -6.483 0.544 -3.817 1.00 92.19 91 GLN A C 1
ATOM 697 O O . GLN A 1 91 ? -6.469 1.742 -4.078 1.00 92.19 91 GLN A O 1
ATOM 702 N N . MET A 1 92 ? -6.880 0.089 -2.629 1.00 91.88 92 MET A N 1
ATOM 703 C CA . MET A 1 92 ? -7.317 0.982 -1.556 1.00 91.88 92 MET A CA 1
ATOM 704 C C . MET A 1 92 ? -6.206 1.953 -1.116 1.00 91.88 92 MET A C 1
ATOM 706 O O . MET A 1 92 ? -6.473 3.136 -0.914 1.00 91.88 92 MET A O 1
ATOM 710 N N . ILE A 1 93 ? -4.968 1.475 -0.961 1.00 93.75 93 ILE A N 1
ATOM 711 C CA . ILE A 1 93 ? -3.817 2.322 -0.612 1.00 93.75 93 ILE A CA 1
ATOM 712 C C . ILE A 1 93 ? -3.526 3.324 -1.737 1.00 93.75 93 ILE A C 1
ATOM 714 O O . ILE A 1 93 ? -3.318 4.507 -1.467 1.00 93.75 93 ILE A O 1
ATOM 718 N N . ASP A 1 94 ? -3.532 2.867 -2.987 1.00 93.44 94 ASP A N 1
ATOM 719 C CA . ASP A 1 94 ? -3.290 3.687 -4.169 1.00 93.44 94 ASP A CA 1
ATOM 720 C C . ASP A 1 94 ? -4.335 4.814 -4.257 1.00 93.44 94 ASP A C 1
ATOM 722 O O . ASP A 1 94 ? -3.970 5.975 -4.426 1.00 93.44 94 ASP A O 1
ATOM 726 N N . GLU A 1 95 ? -5.622 4.507 -4.066 1.00 91.69 95 GLU A N 1
ATOM 727 C CA . GLU A 1 95 ? -6.711 5.495 -4.038 1.00 91.69 95 GLU A CA 1
ATOM 728 C C . GLU A 1 95 ? -6.523 6.534 -2.920 1.00 91.69 95 GLU A C 1
ATOM 730 O O . GLU A 1 95 ? -6.733 7.734 -3.138 1.00 91.69 95 GLU A O 1
ATOM 735 N N . ILE A 1 96 ? -6.087 6.097 -1.732 1.00 92.56 96 ILE A N 1
ATOM 736 C CA . ILE A 1 96 ? -5.780 6.991 -0.610 1.00 92.56 96 ILE A CA 1
ATOM 737 C C . ILE A 1 96 ? -4.674 7.971 -0.999 1.00 92.56 96 ILE A C 1
ATOM 739 O O . ILE A 1 96 ? -4.900 9.177 -0.957 1.00 92.56 96 ILE A O 1
ATOM 743 N N . PHE A 1 97 ? -3.504 7.489 -1.422 1.00 94.06 97 PHE A N 1
ATOM 744 C CA . PHE A 1 97 ? -2.369 8.375 -1.694 1.00 94.06 97 PHE A CA 1
ATOM 745 C C . PHE A 1 97 ? -2.560 9.226 -2.957 1.00 94.06 97 PHE A C 1
ATOM 747 O O . PHE A 1 97 ? -2.106 10.367 -3.001 1.00 94.06 97 PHE A O 1
ATOM 754 N N . GLN A 1 98 ? -3.286 8.735 -3.966 1.00 92.81 98 GLN A N 1
ATOM 755 C CA . GLN A 1 98 ? -3.612 9.513 -5.169 1.00 92.81 98 GLN A CA 1
ATOM 756 C C . GLN A 1 98 ? -4.602 10.659 -4.901 1.00 92.81 98 GLN A C 1
ATOM 758 O O . GLN A 1 98 ? -4.604 11.653 -5.635 1.00 92.81 98 GLN A O 1
ATOM 763 N N . SER A 1 99 ? -5.436 10.544 -3.864 1.00 92.06 99 SER A N 1
ATOM 764 C CA . SER A 1 99 ? -6.363 11.603 -3.432 1.00 92.06 99 SER A CA 1
ATOM 765 C C . SER A 1 99 ? -5.798 12.506 -2.326 1.00 92.06 99 SER A C 1
ATOM 767 O O . SER A 1 99 ? -6.420 13.508 -1.973 1.00 92.06 99 SER A O 1
ATOM 769 N N . SER A 1 100 ? -4.606 12.183 -1.827 1.00 92.56 100 SER A N 1
ATOM 770 C CA . SER A 1 100 ? -3.931 12.834 -0.706 1.00 92.56 100 SER A CA 1
ATOM 771 C C . SER A 1 100 ? -3.039 14.006 -1.144 1.00 92.56 100 SER A C 1
ATOM 773 O O . SER A 1 100 ? -2.844 14.276 -2.337 1.00 92.56 100 SER A O 1
ATOM 775 N N . ASN A 1 101 ? -2.469 14.721 -0.169 1.00 94.69 101 ASN A N 1
ATOM 776 C CA . ASN A 1 101 ? -1.470 15.757 -0.436 1.00 94.69 101 ASN A CA 1
ATOM 777 C C . ASN A 1 101 ? -0.164 15.195 -1.021 1.00 94.69 101 ASN A C 1
ATOM 779 O O . ASN A 1 101 ? 0.594 15.956 -1.615 1.00 94.69 101 ASN A O 1
ATOM 783 N N . LEU A 1 102 ? 0.072 13.884 -0.893 1.00 94.81 102 LEU A N 1
ATOM 784 C CA . LEU A 1 102 ? 1.262 13.182 -1.381 1.00 94.81 102 LEU A CA 1
ATOM 785 C C . LEU A 1 102 ? 1.100 12.618 -2.799 1.00 94.81 102 LEU A C 1
ATOM 787 O O . LEU A 1 102 ? 1.950 11.862 -3.262 1.00 94.81 102 LEU A O 1
ATOM 791 N N . LYS A 1 103 ? 0.022 12.948 -3.516 1.00 94.69 103 LYS A N 1
ATOM 792 C CA . LYS A 1 103 ? -0.270 12.374 -4.841 1.00 94.69 103 LYS A CA 1
ATOM 793 C C . LYS A 1 103 ? 0.822 12.587 -5.896 1.00 94.69 103 LYS A C 1
ATOM 795 O O . LYS A 1 103 ? 0.897 11.817 -6.846 1.00 94.69 103 LYS A O 1
ATOM 800 N N . ASN A 1 104 ? 1.624 13.648 -5.773 1.00 94.19 104 ASN A N 1
ATOM 801 C CA . ASN A 1 104 ? 2.686 13.957 -6.737 1.00 94.19 104 ASN A CA 1
ATOM 802 C C . ASN A 1 104 ? 3.997 13.244 -6.367 1.00 94.19 104 ASN A C 1
ATOM 804 O O . ASN A 1 104 ? 4.844 12.991 -7.219 1.00 94.19 104 ASN A O 1
ATOM 808 N N . GLU A 1 105 ? 4.160 12.938 -5.084 1.00 94.31 105 GLU A N 1
ATOM 809 C CA . GLU A 1 105 ? 5.259 12.201 -4.483 1.00 94.31 105 GLU A CA 1
ATOM 810 C C . GLU A 1 105 ? 5.047 10.701 -4.657 1.00 94.31 105 GLU A C 1
ATOM 81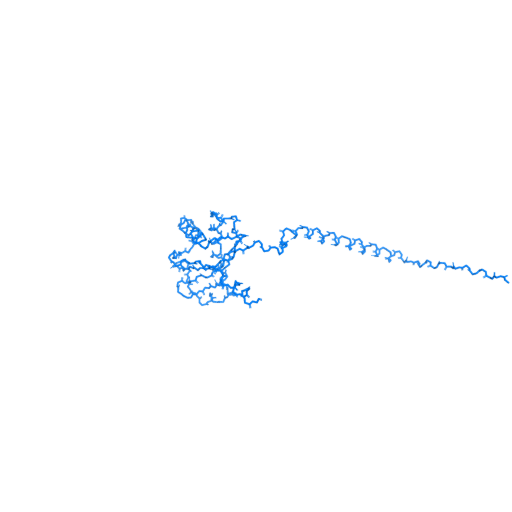2 O O . GLU A 1 105 ? 6.007 9.955 -4.815 1.00 94.31 105 GLU A O 1
ATOM 817 N N . TYR A 1 106 ? 3.798 10.256 -4.588 1.00 94.75 106 TYR A N 1
ATOM 818 C CA . TYR A 1 106 ? 3.415 8.861 -4.556 1.00 94.75 106 TYR A CA 1
ATOM 819 C C . TYR A 1 106 ? 3.625 8.178 -5.905 1.00 94.75 106 TYR A C 1
ATOM 821 O O . TYR A 1 106 ? 3.204 8.673 -6.950 1.00 94.75 106 TYR A O 1
ATOM 829 N N . LYS A 1 107 ? 4.259 7.004 -5.872 1.00 94.31 107 LYS A N 1
ATOM 830 C CA . LYS A 1 107 ? 4.511 6.188 -7.058 1.00 94.31 107 LYS A CA 1
ATOM 831 C C . LYS A 1 107 ? 3.581 4.984 -7.112 1.00 94.31 107 LYS A C 1
ATOM 833 O O . LYS A 1 107 ? 2.852 4.832 -8.088 1.00 94.31 107 LYS A O 1
ATOM 838 N N . ASN A 1 108 ? 3.641 4.117 -6.103 1.00 94.25 108 ASN A N 1
ATOM 839 C CA . ASN A 1 108 ? 2.818 2.913 -5.997 1.00 94.25 108 ASN A CA 1
ATOM 840 C C . ASN A 1 108 ? 2.963 2.249 -4.620 1.00 94.25 108 ASN A C 1
ATOM 842 O O . ASN A 1 108 ? 3.875 2.564 -3.851 1.00 94.25 108 ASN A O 1
ATOM 846 N N . SER A 1 109 ? 2.094 1.276 -4.347 1.00 94.56 109 SER A N 1
ATOM 847 C CA . SER A 1 109 ? 2.173 0.397 -3.183 1.00 94.56 109 SER A CA 1
ATOM 848 C C . SER A 1 109 ? 2.487 -1.047 -3.576 1.00 94.56 109 SER A C 1
ATOM 850 O O . SER A 1 109 ? 2.335 -1.461 -4.731 1.00 94.56 109 SER A O 1
ATOM 852 N N . ARG A 1 110 ? 2.965 -1.829 -2.606 1.00 95.81 110 ARG A N 1
ATOM 853 C CA . ARG A 1 110 ? 3.199 -3.266 -2.765 1.00 95.81 110 ARG A CA 1
ATOM 854 C C . ARG A 1 110 ? 2.899 -4.007 -1.472 1.00 95.81 110 ARG A C 1
ATOM 856 O O . ARG A 1 110 ? 3.614 -3.821 -0.492 1.00 95.81 110 ARG A O 1
ATOM 863 N N . VAL A 1 111 ? 1.923 -4.915 -1.470 1.00 95.88 111 VAL A N 1
ATOM 864 C CA . VAL A 1 111 ? 1.746 -5.834 -0.334 1.00 95.88 111 VAL A CA 1
ATOM 865 C C . VAL A 1 111 ? 2.851 -6.890 -0.352 1.00 95.88 111 VAL A C 1
ATOM 867 O O . VAL A 1 111 ? 3.067 -7.592 -1.341 1.00 95.88 111 VAL A O 1
ATOM 870 N N . LEU A 1 112 ? 3.558 -7.023 0.770 1.00 94.38 112 LEU A N 1
ATOM 871 C CA . LEU A 1 112 ? 4.653 -7.970 0.936 1.00 94.38 112 LEU A CA 1
ATOM 872 C C . LEU A 1 112 ? 4.187 -9.315 1.469 1.00 94.38 112 LEU A C 1
ATOM 874 O O . LEU A 1 112 ? 4.626 -10.349 0.956 1.00 94.38 112 LEU A O 1
ATOM 878 N N . ARG A 1 113 ? 3.385 -9.303 2.535 1.00 94.88 113 ARG A N 1
ATOM 879 C CA . ARG A 1 113 ? 2.899 -10.505 3.218 1.00 94.88 113 ARG A CA 1
ATOM 880 C C . ARG A 1 113 ? 1.705 -10.197 4.116 1.00 94.88 113 ARG A C 1
ATOM 882 O O . ARG A 1 113 ? 1.493 -9.048 4.503 1.00 94.88 113 ARG A O 1
ATOM 889 N N . PHE A 1 114 ? 1.001 -11.258 4.487 1.00 95.31 114 PHE A N 1
ATOM 890 C CA . PHE A 1 114 ? -0.031 -11.245 5.513 1.00 95.31 114 PHE A CA 1
ATOM 891 C C . PHE A 1 114 ? 0.421 -12.080 6.707 1.00 95.31 114 PHE A C 1
ATOM 893 O O . PHE A 1 114 ? 0.975 -13.163 6.528 1.00 95.31 114 PHE A O 1
ATOM 900 N N . GLU A 1 115 ? 0.160 -11.620 7.924 1.00 92.94 115 GLU A N 1
ATOM 901 C CA . GLU A 1 115 ? 0.432 -12.377 9.147 1.00 92.94 115 GLU A CA 1
ATOM 902 C C . GLU A 1 115 ? -0.866 -12.679 9.911 1.00 92.94 115 GLU A C 1
ATOM 904 O O . GLU A 1 115 ? -1.899 -12.021 9.740 1.00 92.94 115 GLU A O 1
ATOM 909 N N . ASN A 1 116 ? -0.833 -13.735 10.727 1.00 86.69 116 ASN A N 1
ATOM 910 C CA . ASN A 1 116 ? -1.985 -14.162 11.515 1.00 86.69 116 ASN A CA 1
ATOM 911 C C . ASN A 1 116 ? -2.256 -13.176 12.669 1.00 86.69 116 ASN A C 1
ATOM 913 O O . ASN A 1 116 ? -1.329 -12.709 13.323 1.00 86.69 116 ASN A O 1
ATOM 917 N N . GLY A 1 117 ? -3.535 -12.905 12.941 1.00 67.75 117 GLY A N 1
ATOM 918 C CA . GLY A 1 117 ? -4.003 -11.923 13.921 1.00 67.75 117 GLY A CA 1
ATOM 919 C C . GLY A 1 117 ? -4.875 -10.859 13.262 1.00 67.75 117 GLY A C 1
ATOM 920 O O . GLY A 1 117 ? -4.394 -9.779 12.965 1.00 67.75 117 GLY A O 1
ATOM 921 N N . SER A 1 118 ? -6.150 -11.168 12.998 1.00 74.38 118 SER A N 1
ATOM 922 C CA . SER A 1 118 ? -7.052 -10.334 12.170 1.00 74.38 118 SER A CA 1
ATOM 923 C C . SER A 1 118 ? -6.333 -9.739 10.944 1.00 74.38 118 SER A C 1
ATOM 925 O O . SER A 1 118 ? -6.358 -8.537 10.735 1.00 74.38 118 SER A O 1
ATOM 927 N N . ILE A 1 119 ? -5.600 -10.584 10.208 1.00 90.31 119 ILE A N 1
ATOM 928 C CA . ILE A 1 119 ? -4.808 -10.233 9.016 1.00 90.31 119 ILE A CA 1
ATOM 929 C C . ILE A 1 119 ? -3.979 -8.951 9.213 1.00 90.31 119 ILE A C 1
ATOM 931 O O . ILE A 1 119 ? -4.410 -7.841 8.893 1.00 90.31 119 ILE A O 1
ATOM 935 N N . ILE A 1 120 ? -2.756 -9.117 9.707 1.00 94.06 120 ILE A N 1
ATOM 936 C CA . ILE A 1 120 ? -1.775 -8.030 9.707 1.00 94.06 120 ILE A CA 1
ATOM 937 C C . ILE A 1 120 ? -1.214 -7.929 8.291 1.00 94.06 120 ILE A C 1
ATOM 939 O O . ILE A 1 120 ? -0.693 -8.907 7.753 1.00 94.06 120 ILE A O 1
ATOM 943 N N . VAL A 1 121 ? -1.347 -6.762 7.679 1.00 95.12 121 VAL A N 1
ATOM 944 C CA . VAL A 1 121 ? -0.862 -6.464 6.335 1.00 95.12 121 VAL A CA 1
ATOM 945 C C . VAL A 1 121 ? 0.473 -5.767 6.457 1.00 95.12 121 VAL A C 1
ATOM 947 O O . VAL A 1 121 ? 0.575 -4.764 7.152 1.00 95.12 121 VAL A O 1
ATOM 950 N N . ILE A 1 122 ? 1.476 -6.263 5.741 1.00 95.44 122 ILE A N 1
ATOM 951 C CA . ILE A 1 122 ? 2.788 -5.624 5.657 1.00 95.44 122 ILE A CA 1
ATOM 952 C C . ILE A 1 122 ? 3.026 -5.252 4.206 1.00 95.44 122 ILE A C 1
ATOM 954 O O . ILE A 1 122 ? 2.903 -6.102 3.320 1.00 95.44 122 ILE A O 1
ATOM 958 N N . PHE A 1 123 ? 3.353 -3.990 3.962 1.00 95.62 123 PHE A N 1
ATOM 959 C CA . PHE A 1 123 ? 3.429 -3.417 2.625 1.00 95.62 123 PHE A CA 1
ATOM 960 C C . PHE A 1 123 ? 4.545 -2.380 2.526 1.00 95.62 123 PHE A C 1
ATOM 962 O O . PHE A 1 123 ? 4.963 -1.810 3.529 1.00 95.62 123 PHE A O 1
ATOM 969 N N . ASP A 1 124 ? 4.995 -2.126 1.303 1.00 95.50 124 ASP A N 1
ATOM 970 C CA . ASP A 1 124 ? 5.901 -1.029 0.985 1.00 95.50 124 ASP A CA 1
ATOM 971 C C . ASP A 1 124 ? 5.143 0.068 0.236 1.00 95.50 124 ASP A C 1
ATOM 973 O O . ASP A 1 124 ? 4.239 -0.203 -0.565 1.00 95.50 124 ASP A O 1
ATOM 977 N N . LEU A 1 125 ? 5.547 1.309 0.482 1.00 95.38 125 LEU A N 1
ATOM 978 C CA . LEU A 1 125 ? 5.118 2.498 -0.239 1.00 95.38 125 LEU A CA 1
ATOM 979 C C . LEU A 1 125 ? 6.330 3.106 -0.933 1.00 95.38 125 LEU A C 1
ATOM 981 O O . LEU A 1 125 ? 7.363 3.335 -0.302 1.00 95.38 125 LEU A O 1
ATOM 985 N N . LEU A 1 126 ? 6.191 3.372 -2.228 1.00 93.62 126 LEU A N 1
ATOM 986 C CA . LEU A 1 126 ? 7.243 3.947 -3.050 1.00 93.62 126 LEU A CA 1
ATOM 987 C C . LEU A 1 126 ? 6.889 5.391 -3.396 1.00 93.62 126 LEU A C 1
ATOM 989 O O . LEU A 1 126 ? 5.772 5.681 -3.832 1.00 93.62 126 LEU A O 1
ATOM 993 N N . PHE A 1 127 ? 7.876 6.274 -3.276 1.00 93.00 127 PHE A N 1
ATOM 994 C CA . PHE A 1 127 ? 7.758 7.695 -3.570 1.00 93.00 127 PHE A CA 1
ATOM 995 C C . PHE A 1 127 ? 8.878 8.165 -4.509 1.00 93.00 127 PHE A C 1
ATOM 997 O O . PHE A 1 127 ? 10.016 7.691 -4.445 1.00 93.00 127 PHE A O 1
ATOM 1004 N N . PHE A 1 128 ? 8.566 9.125 -5.380 1.00 89.62 128 PHE A N 1
ATOM 1005 C CA . PHE A 1 128 ? 9.520 9.793 -6.271 1.00 89.62 128 PHE A CA 1
ATOM 1006 C C . PHE A 1 128 ? 10.531 10.660 -5.516 1.00 89.62 128 PHE A C 1
ATOM 1008 O O . PHE A 1 128 ? 11.628 10.885 -6.017 1.00 89.62 128 PHE A O 1
ATOM 1015 N N . GLN A 1 129 ? 10.174 11.131 -4.320 1.00 88.25 129 GLN A N 1
ATOM 1016 C CA . GLN A 1 129 ? 11.021 11.955 -3.462 1.00 88.25 129 GLN A CA 1
ATOM 1017 C C . GLN A 1 129 ? 10.884 11.554 -1.991 1.00 88.25 129 GLN A C 1
ATOM 1019 O O . GLN A 1 129 ? 9.983 10.798 -1.630 1.00 88.25 129 GLN A O 1
ATOM 1024 N N . TRP A 1 130 ? 11.783 12.056 -1.141 1.00 88.12 130 TRP A N 1
ATOM 1025 C CA . TRP A 1 130 ? 11.722 11.815 0.299 1.00 88.12 130 TRP A CA 1
ATOM 1026 C C . TRP A 1 130 ? 10.460 12.407 0.925 1.00 88.12 130 TRP A C 1
ATOM 1028 O O . TRP A 1 130 ? 10.142 13.576 0.716 1.00 88.12 130 TRP A O 1
ATOM 1038 N N . VAL A 1 131 ? 9.785 11.589 1.730 1.00 89.50 131 VAL A N 1
ATOM 1039 C CA . VAL A 1 131 ? 8.615 11.957 2.528 1.00 89.50 131 VAL A CA 1
ATOM 1040 C C . VAL A 1 131 ? 8.867 11.450 3.943 1.00 89.50 131 VAL A C 1
ATOM 1042 O O . VAL A 1 131 ? 9.369 10.342 4.110 1.00 89.50 131 VAL A O 1
ATOM 1045 N N . SER A 1 132 ? 8.555 12.244 4.964 1.00 91.38 132 SER A N 1
ATOM 1046 C CA . SER A 1 132 ? 8.678 11.793 6.351 1.00 91.38 132 SER A CA 1
ATOM 1047 C C . SER A 1 132 ? 7.691 10.667 6.654 1.00 91.38 132 SER A C 1
ATOM 1049 O O . SER A 1 132 ? 6.536 10.711 6.230 1.00 91.38 132 SER A O 1
ATOM 1051 N N . ASP A 1 133 ? 8.126 9.696 7.457 1.00 91.31 133 ASP A N 1
ATOM 1052 C CA . ASP A 1 133 ? 7.266 8.599 7.916 1.00 91.31 133 ASP A CA 1
ATOM 1053 C C . ASP A 1 133 ? 6.017 9.122 8.653 1.00 91.31 133 ASP A C 1
ATOM 1055 O O . ASP A 1 133 ? 4.936 8.562 8.493 1.00 91.31 133 ASP A O 1
ATOM 1059 N N . GLU A 1 134 ? 6.137 10.243 9.380 1.00 92.69 134 GLU A N 1
ATOM 1060 C CA . GLU A 1 134 ? 5.007 10.919 10.034 1.00 92.69 134 GLU A CA 1
ATOM 1061 C C . GLU A 1 134 ? 3.965 11.397 9.012 1.00 92.69 134 GLU A C 1
ATOM 1063 O O . GLU A 1 134 ? 2.790 11.073 9.144 1.00 92.69 134 GLU A O 1
ATOM 1068 N N . ASN A 1 135 ? 4.385 12.081 7.939 1.00 94.00 135 ASN A N 1
ATOM 1069 C CA . ASN A 1 135 ? 3.455 12.561 6.914 1.00 94.00 135 ASN A CA 1
ATOM 1070 C C . ASN A 1 135 ? 2.793 11.386 6.188 1.00 94.00 135 ASN A C 1
ATOM 1072 O O . ASN A 1 135 ? 1.599 11.421 5.912 1.00 94.00 135 ASN A O 1
ATOM 1076 N N . VAL A 1 136 ? 3.556 10.328 5.887 1.00 94.69 136 VAL A N 1
ATOM 1077 C CA . VAL A 1 136 ? 3.006 9.108 5.279 1.00 94.69 136 VAL A CA 1
ATOM 1078 C C . VAL A 1 136 ? 1.951 8.482 6.192 1.00 94.69 136 VAL A C 1
ATOM 1080 O O . VAL A 1 136 ? 0.884 8.087 5.721 1.00 94.69 136 VAL A O 1
ATOM 1083 N N . LYS A 1 137 ? 2.234 8.406 7.496 1.00 95.50 137 LYS A N 1
ATOM 1084 C CA . LYS A 1 137 ? 1.324 7.855 8.500 1.00 95.50 137 LYS A CA 1
ATOM 1085 C C . LYS A 1 137 ? 0.052 8.689 8.625 1.00 95.50 137 LYS A C 1
ATOM 1087 O O . LYS A 1 137 ? -1.037 8.121 8.597 1.00 95.50 137 LYS A O 1
ATOM 1092 N N . GLU A 1 138 ? 0.176 10.007 8.735 1.00 95.38 138 GLU A N 1
ATOM 1093 C CA . GLU A 1 138 ? -0.958 10.929 8.838 1.00 95.38 138 GLU A CA 1
ATOM 1094 C C . GLU A 1 138 ? -1.869 10.849 7.611 1.00 95.38 138 GLU A C 1
ATOM 1096 O O . GLU A 1 138 ? -3.080 10.692 7.757 1.00 95.38 138 GLU A O 1
ATOM 1101 N N . GLU A 1 139 ? -1.301 10.887 6.405 1.00 94.81 139 GLU A N 1
ATOM 1102 C CA . GLU A 1 139 ? -2.066 10.826 5.154 1.00 94.81 139 GLU A CA 1
ATOM 1103 C C . GLU A 1 139 ? -2.758 9.466 4.985 1.00 94.81 139 GLU A C 1
ATOM 1105 O O . GLU A 1 139 ? -3.908 9.405 4.547 1.00 94.81 139 GLU A O 1
ATOM 1110 N N . LEU A 1 140 ? -2.114 8.373 5.411 1.00 94.44 140 LEU A N 1
ATOM 1111 C CA . LEU A 1 140 ? -2.738 7.051 5.428 1.00 94.44 140 LEU A CA 1
ATOM 1112 C C . LEU A 1 140 ? -3.902 6.982 6.428 1.00 94.44 140 LEU A C 1
ATOM 1114 O O . LEU A 1 140 ? -4.966 6.465 6.088 1.00 94.44 140 LEU A O 1
ATOM 1118 N N . ILE A 1 141 ? -3.732 7.517 7.643 1.00 93.88 141 ILE A N 1
ATOM 1119 C CA . ILE A 1 141 ? -4.791 7.578 8.663 1.00 93.88 141 ILE A CA 1
ATOM 1120 C C . ILE A 1 141 ? -5.978 8.392 8.144 1.00 93.88 141 ILE A C 1
ATOM 1122 O O . ILE A 1 141 ? -7.107 7.898 8.141 1.00 93.88 141 ILE A O 1
ATOM 1126 N N . GLN A 1 142 ? -5.723 9.610 7.661 1.00 92.56 142 GLN A N 1
ATOM 1127 C CA . GLN A 1 142 ? -6.756 10.495 7.126 1.00 92.56 142 GLN A CA 1
ATOM 1128 C C . GLN A 1 142 ? -7.463 9.865 5.931 1.00 92.56 142 GLN A C 1
ATOM 1130 O O . GLN A 1 142 ? -8.689 9.908 5.853 1.00 92.56 142 GLN A O 1
ATOM 1135 N N . GLY A 1 143 ? -6.709 9.233 5.032 1.00 90.56 143 GLY A N 1
ATOM 1136 C CA . GLY A 1 143 ? -7.252 8.508 3.896 1.00 90.56 143 GLY A CA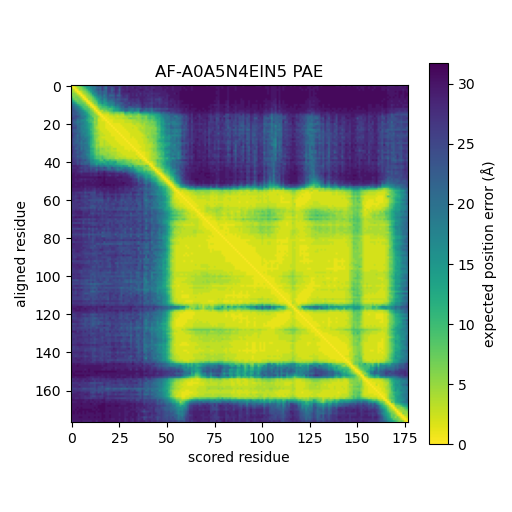 1
ATOM 1137 C C . GLY A 1 143 ? -8.182 7.383 4.325 1.00 90.56 143 GLY A C 1
ATOM 1138 O O . GLY A 1 143 ? -9.303 7.312 3.840 1.00 90.56 143 GLY A O 1
ATOM 1139 N N . ILE A 1 144 ? -7.778 6.547 5.283 1.00 89.81 144 ILE A N 1
ATOM 1140 C CA . ILE A 1 144 ? -8.624 5.469 5.815 1.00 89.81 144 ILE A CA 1
ATOM 1141 C C . ILE A 1 144 ? -9.884 6.035 6.480 1.00 89.81 144 ILE A C 1
ATOM 1143 O O . ILE A 1 144 ? -10.973 5.496 6.295 1.00 89.81 144 ILE A O 1
ATOM 1147 N N . GLU A 1 145 ? -9.770 7.119 7.246 1.00 88.88 145 GLU A N 1
ATOM 1148 C CA . GLU A 1 145 ? -10.913 7.749 7.911 1.00 88.88 145 GLU A CA 1
ATOM 1149 C C . GLU A 1 145 ? -11.886 8.416 6.936 1.00 88.88 145 GLU A C 1
ATOM 1151 O O . GLU A 1 145 ? -13.097 8.241 7.077 1.00 88.88 145 GLU A O 1
ATOM 1156 N N . ALA A 1 146 ? -11.379 9.115 5.921 1.00 83.00 146 ALA A N 1
ATOM 1157 C CA . ALA A 1 146 ? -12.184 9.699 4.855 1.00 83.00 146 ALA A CA 1
ATOM 1158 C C . ALA A 1 146 ? -12.846 8.610 3.998 1.00 83.00 146 ALA A C 1
ATOM 1160 O O . ALA A 1 146 ? -14.020 8.718 3.639 1.00 83.00 146 ALA A O 1
ATOM 1161 N N . ASN A 1 147 ? -12.123 7.518 3.737 1.00 69.62 147 ASN A N 1
ATOM 1162 C CA . ASN A 1 147 ? -12.591 6.409 2.913 1.00 69.62 147 ASN A CA 1
ATOM 1163 C C . ASN A 1 147 ? -13.651 5.541 3.626 1.00 69.62 147 ASN A C 1
ATOM 1165 O O . ASN A 1 147 ? -14.451 4.892 2.960 1.00 69.62 147 ASN A O 1
ATOM 1169 N N . LYS A 1 148 ? -13.805 5.631 4.961 1.00 63.09 148 LYS A N 1
ATOM 1170 C CA . LYS A 1 148 ? -14.980 5.065 5.673 1.00 63.09 148 LYS A CA 1
ATOM 1171 C C . LYS A 1 148 ? -16.323 5.604 5.154 1.00 63.09 148 LYS A C 1
ATOM 1173 O O . LYS A 1 148 ? -17.348 4.966 5.384 1.00 63.09 148 LYS A O 1
ATOM 1178 N N . SER A 1 149 ? -16.337 6.767 4.495 1.00 54.72 149 SER A N 1
ATOM 1179 C CA . SER A 1 149 ? -17.548 7.351 3.892 1.00 54.72 149 SER A CA 1
ATOM 1180 C C . SER A 1 149 ? -17.743 6.985 2.416 1.00 54.72 149 SER A C 1
ATOM 1182 O O . SER A 1 149 ? -18.801 7.278 1.855 1.00 54.72 149 SER A O 1
ATOM 1184 N N . SER A 1 150 ? -16.758 6.349 1.779 1.00 52.94 150 SER A N 1
ATOM 1185 C CA . SER A 1 150 ? -16.802 5.975 0.365 1.00 52.94 150 SER A CA 1
ATOM 1186 C C . SER A 1 150 ? -17.287 4.532 0.202 1.00 52.94 150 SER A C 1
ATOM 1188 O O . SER A 1 150 ? -16.928 3.637 0.960 1.00 52.94 150 SER A O 1
ATOM 1190 N N . GLN A 1 151 ? -18.084 4.271 -0.834 1.00 46.62 151 GLN A N 1
ATOM 1191 C CA . GLN A 1 151 ? -18.700 2.961 -1.103 1.00 46.62 151 GLN A CA 1
ATOM 1192 C C . GLN A 1 151 ? -17.720 1.862 -1.575 1.00 46.62 151 GLN A C 1
ATOM 1194 O O . GLN A 1 151 ? -18.166 0.762 -1.892 1.00 46.62 151 GLN A O 1
ATOM 1199 N N . LEU A 1 152 ? -16.415 2.146 -1.658 1.00 49.94 152 LEU A N 1
ATOM 1200 C CA . LEU A 1 152 ? -15.405 1.258 -2.253 1.00 49.94 152 LEU A CA 1
ATOM 1201 C C . LEU A 1 152 ? -14.625 0.416 -1.234 1.00 49.94 152 LEU A C 1
ATOM 1203 O O . LEU A 1 152 ? -13.954 -0.536 -1.627 1.00 49.94 152 LEU A O 1
ATOM 1207 N N . VAL A 1 153 ? -14.726 0.698 0.069 1.00 58.03 153 VAL A N 1
ATOM 1208 C CA . VAL A 1 153 ? -13.909 -0.012 1.060 1.00 58.03 153 VAL A CA 1
ATOM 1209 C C . VAL A 1 153 ? -14.681 -1.149 1.712 1.00 58.03 153 VAL A C 1
ATOM 1211 O O . VAL A 1 153 ? -15.539 -0.964 2.571 1.00 58.03 153 VAL A O 1
ATOM 1214 N N . THR A 1 154 ? -14.299 -2.360 1.315 1.00 72.94 154 THR A N 1
ATOM 1215 C CA . THR A 1 154 ? -14.743 -3.621 1.921 1.00 72.94 154 THR A CA 1
ATOM 1216 C C . THR A 1 154 ? -14.058 -3.874 3.278 1.00 72.94 154 THR A C 1
ATOM 1218 O O . THR A 1 154 ? -14.538 -4.699 4.051 1.00 72.94 154 THR A O 1
ATOM 1221 N N . PHE A 1 155 ? -12.971 -3.157 3.612 1.00 86.56 155 PHE A N 1
ATOM 1222 C CA . PHE A 1 155 ? -12.110 -3.440 4.771 1.00 86.56 155 PHE A CA 1
ATOM 1223 C C . PHE A 1 155 ? -12.221 -2.422 5.914 1.00 86.56 155 PHE A C 1
ATOM 1225 O O . PHE A 1 155 ? -12.022 -1.225 5.740 1.00 86.56 155 PHE A O 1
ATOM 1232 N N . HIS A 1 156 ? -12.414 -2.904 7.139 1.00 88.38 156 HIS A N 1
ATOM 1233 C CA . HIS A 1 156 ? -12.284 -2.078 8.337 1.00 88.38 156 HIS A CA 1
ATOM 1234 C C . HIS A 1 156 ? -10.877 -2.212 8.911 1.00 88.38 156 HIS A C 1
ATOM 1236 O O . HIS A 1 156 ? -10.523 -3.260 9.454 1.00 88.38 156 HIS A O 1
ATOM 1242 N N . ILE A 1 157 ? -10.089 -1.144 8.840 1.00 90.69 157 ILE A N 1
ATOM 1243 C CA . ILE A 1 157 ? -8.714 -1.108 9.353 1.00 90.69 157 ILE A CA 1
ATOM 1244 C C . ILE A 1 157 ? -8.698 -0.528 10.769 1.00 90.69 157 ILE A C 1
ATOM 1246 O O . ILE A 1 157 ? -9.364 0.473 11.046 1.00 90.69 157 ILE A O 1
ATOM 1250 N N . ASP A 1 158 ? -7.929 -1.148 11.666 1.00 91.81 158 ASP A N 1
ATOM 1251 C CA . ASP A 1 158 ? -7.640 -0.573 12.982 1.00 91.81 158 ASP A CA 1
ATOM 1252 C C . ASP A 1 158 ? -6.605 0.543 12.837 1.00 91.81 158 ASP A C 1
ATOM 1254 O O . ASP A 1 158 ? -5.412 0.289 12.673 1.00 91.81 158 ASP A O 1
ATOM 1258 N N . VAL A 1 159 ? -7.062 1.789 12.917 1.00 91.31 159 VAL A N 1
ATOM 1259 C CA . VAL A 1 159 ? -6.216 2.983 12.774 1.00 91.31 159 VAL A CA 1
ATOM 1260 C C . VAL A 1 159 ? -5.084 3.010 13.811 1.00 91.31 159 VAL A C 1
ATOM 1262 O O . VAL A 1 159 ? -3.986 3.468 13.510 1.00 91.31 159 VAL A O 1
ATOM 1265 N N . ASN A 1 160 ? -5.296 2.442 15.004 1.00 93.19 160 ASN A N 1
ATOM 1266 C CA . ASN A 1 160 ? -4.276 2.404 16.059 1.00 93.19 160 ASN A CA 1
ATOM 1267 C C . ASN A 1 160 ? -3.168 1.380 15.783 1.00 93.19 160 ASN A C 1
ATOM 1269 O O . ASN A 1 160 ? -2.126 1.410 16.432 1.00 93.19 160 ASN A O 1
ATOM 1273 N N . SER A 1 161 ? -3.405 0.456 14.851 1.00 93.06 161 SER A N 1
ATOM 1274 C CA . SER A 1 161 ? -2.422 -0.544 14.430 1.00 93.06 161 SER A CA 1
ATOM 1275 C C . SER A 1 161 ? -1.516 -0.060 13.297 1.00 93.06 161 SER A C 1
ATOM 1277 O O . SER A 1 161 ? -0.593 -0.782 12.928 1.00 93.06 161 SER A O 1
ATOM 1279 N N . ILE A 1 162 ? -1.792 1.126 12.735 1.00 94.38 162 ILE A N 1
ATOM 1280 C CA . ILE A 1 162 ? -1.011 1.686 11.637 1.00 94.38 162 ILE A CA 1
ATOM 1281 C C . ILE A 1 162 ? 0.359 2.100 12.160 1.00 94.38 162 ILE A C 1
ATOM 1283 O O . ILE A 1 162 ? 0.479 2.946 13.054 1.00 94.38 162 ILE A O 1
ATOM 1287 N N . ASP A 1 163 ? 1.393 1.550 11.543 1.00 94.88 163 ASP A N 1
ATOM 1288 C CA . ASP A 1 163 ? 2.765 1.956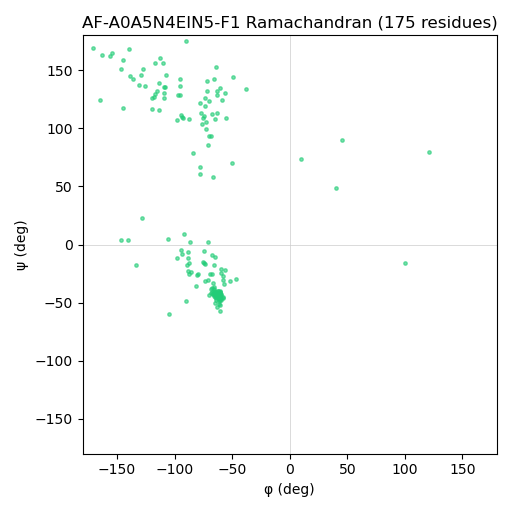 11.784 1.00 94.88 163 ASP A CA 1
ATOM 1289 C C . ASP A 1 163 ? 3.534 2.075 10.472 1.00 94.88 163 ASP A C 1
ATOM 1291 O O . ASP A 1 163 ? 3.318 1.294 9.544 1.00 94.88 163 ASP A O 1
ATOM 1295 N N . ILE A 1 164 ? 4.404 3.080 10.403 1.00 94.00 164 ILE A N 1
ATOM 1296 C CA . ILE A 1 164 ? 5.297 3.323 9.275 1.00 94.00 164 ILE A CA 1
ATOM 1297 C C . ILE A 1 164 ? 6.714 3.243 9.823 1.00 94.00 164 ILE A C 1
ATOM 1299 O O . ILE A 1 164 ? 7.113 4.029 10.678 1.00 94.00 164 ILE A O 1
ATOM 1303 N N . THR A 1 165 ? 7.465 2.268 9.337 1.00 87.75 165 THR A N 1
ATOM 1304 C CA . THR A 1 165 ? 8.870 2.086 9.654 1.00 87.75 165 THR A CA 1
ATOM 1305 C C . THR A 1 165 ? 9.666 2.332 8.377 1.00 87.75 165 THR A C 1
ATOM 1307 O O . THR A 1 165 ? 9.548 1.564 7.418 1.00 87.75 165 THR A O 1
ATOM 1310 N N . GLY A 1 166 ? 10.509 3.367 8.347 1.00 73.31 166 GLY A N 1
ATOM 1311 C CA . GLY A 1 166 ? 11.465 3.549 7.254 1.00 73.31 166 GLY A CA 1
ATOM 1312 C C . GLY A 1 166 ? 12.244 2.257 6.972 1.00 73.31 166 GLY A C 1
ATOM 1313 O O . GLY A 1 166 ? 12.535 1.475 7.888 1.00 73.31 166 GLY A O 1
ATOM 1314 N N . ILE A 1 167 ? 12.563 1.987 5.701 1.00 65.56 167 ILE A N 1
ATOM 1315 C CA . ILE A 1 167 ? 13.261 0.752 5.319 1.00 65.56 167 ILE A CA 1
ATOM 1316 C C . ILE A 1 167 ? 14.684 0.788 5.863 1.00 65.56 167 ILE A C 1
ATOM 1318 O O . ILE A 1 167 ? 15.626 1.306 5.263 1.00 65.56 167 ILE A O 1
ATOM 1322 N N . CYS A 1 168 ? 14.839 0.211 7.046 1.00 48.38 168 CYS A N 1
ATOM 1323 C CA . CYS A 1 168 ? 16.110 0.046 7.718 1.00 48.38 168 CYS A CA 1
ATOM 1324 C C . CYS A 1 168 ? 16.862 -1.137 7.090 1.00 48.38 168 CYS A C 1
ATOM 1326 O O . CYS A 1 168 ? 17.003 -2.179 7.717 1.00 48.38 168 CYS A O 1
ATOM 1328 N N . GLU A 1 169 ? 17.279 -1.028 5.823 1.00 45.94 169 GLU A N 1
ATOM 1329 C CA . GLU A 1 169 ? 17.977 -2.146 5.164 1.00 45.94 169 GLU A CA 1
ATOM 1330 C C . GLU A 1 169 ? 19.154 -1.774 4.248 1.00 45.94 169 GLU A C 1
ATOM 1332 O O . GLU A 1 169 ? 19.787 -2.674 3.706 1.00 45.94 169 GLU A O 1
ATOM 1337 N N . HIS A 1 170 ? 19.569 -0.501 4.133 1.00 42.50 170 HIS A N 1
ATOM 1338 C CA . HIS A 1 170 ? 20.806 -0.208 3.376 1.00 42.50 170 HIS A CA 1
ATOM 1339 C C . HIS A 1 170 ? 21.681 0.969 3.840 1.00 42.50 170 HIS A C 1
ATOM 1341 O O . HIS A 1 170 ? 22.706 1.236 3.216 1.00 42.50 170 HIS A O 1
ATOM 1347 N N . TYR A 1 171 ? 21.367 1.652 4.948 1.00 41.59 171 TYR A N 1
ATOM 1348 C CA . TYR A 1 171 ? 22.237 2.735 5.446 1.00 41.59 171 TYR A CA 1
ATOM 1349 C C . TYR A 1 171 ? 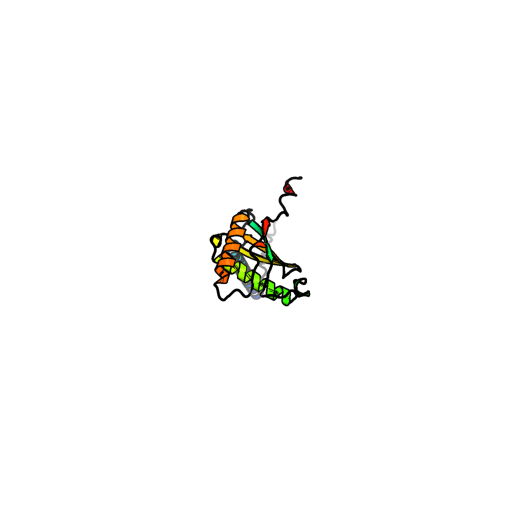23.357 2.274 6.397 1.00 41.59 171 TYR A C 1
ATOM 1351 O O . TYR A 1 171 ? 24.283 3.037 6.656 1.00 41.59 171 TYR A O 1
ATOM 1359 N N . LEU A 1 172 ? 23.332 1.024 6.880 1.00 43.00 172 LEU A N 1
ATOM 1360 C CA . LEU A 1 172 ? 24.369 0.500 7.784 1.00 43.00 172 LEU A CA 1
ATOM 1361 C C . LEU A 1 172 ? 25.562 -0.160 7.075 1.00 43.00 172 LEU A C 1
ATOM 1363 O O . LEU A 1 172 ? 26.617 -0.292 7.687 1.00 43.00 172 LEU A O 1
ATOM 1367 N N . ILE A 1 173 ? 25.446 -0.537 5.797 1.00 48.22 173 ILE A N 1
ATOM 1368 C CA . ILE A 1 173 ? 26.546 -1.219 5.087 1.00 48.22 173 ILE A CA 1
ATOM 1369 C C . ILE A 1 173 ? 27.539 -0.208 4.484 1.00 48.22 173 ILE A C 1
ATOM 1371 O O . ILE A 1 173 ? 28.719 -0.511 4.346 1.00 48.22 173 ILE A O 1
ATOM 1375 N N . SER A 1 174 ? 27.114 1.032 4.219 1.00 46.84 174 SER A N 1
ATOM 1376 C CA . SER A 1 174 ? 27.993 2.095 3.699 1.00 46.84 174 SER A CA 1
ATOM 1377 C C . SER A 1 174 ? 28.748 2.889 4.775 1.00 46.84 174 SER A C 1
ATOM 1379 O O . SER A 1 174 ? 29.465 3.819 4.425 1.00 46.84 174 SER A O 1
ATOM 1381 N N . LEU A 1 175 ? 28.602 2.554 6.065 1.00 46.72 175 LEU A N 1
ATOM 1382 C CA . LEU A 1 175 ? 29.353 3.197 7.156 1.00 46.72 175 LEU A CA 1
ATOM 1383 C C . LEU A 1 175 ? 30.482 2.322 7.736 1.00 46.72 175 LEU A C 1
ATOM 1385 O O . LEU A 1 175 ? 31.099 2.713 8.726 1.00 46.72 175 LEU A O 1
ATOM 1389 N N . ILE A 1 176 ? 30.746 1.143 7.155 1.00 47.53 176 ILE A N 1
ATOM 1390 C CA . ILE A 1 176 ? 31.747 0.178 7.659 1.00 47.53 176 ILE A CA 1
ATOM 1391 C C . ILE A 1 176 ? 32.736 -0.275 6.556 1.00 47.53 176 ILE A C 1
ATOM 1393 O O . ILE A 1 176 ? 33.352 -1.329 6.676 1.00 47.53 176 ILE A O 1
ATOM 1397 N N . HIS A 1 177 ? 32.929 0.493 5.482 1.00 43.88 177 HIS A N 1
ATOM 1398 C CA . HIS A 1 177 ? 34.075 0.370 4.560 1.00 43.88 177 HIS A CA 1
ATOM 1399 C C . HIS A 1 177 ? 34.490 1.756 4.066 1.00 43.88 177 HIS A C 1
ATOM 1401 O O . HIS A 1 177 ? 35.668 1.892 3.669 1.00 43.88 177 HIS A O 1
#

Organism: Camelus dromedarius (NCBI:txid9838)

Solvent-accessible surface area (backbone atoms only — not comparable to full-atom values): 10324 Å² total; per-residue (Å²): 140,81,87,82,80,78,82,77,79,79,76,77,81,71,50,70,67,58,53,50,50,51,50,51,49,51,51,49,52,52,50,51,52,50,50,52,52,51,48,47,61,65,43,54,77,70,54,72,67,92,68,85,64,51,62,29,57,36,32,38,36,34,29,34,76,35,69,70,77,82,53,80,52,37,69,37,76,84,34,66,64,22,48,52,54,37,48,57,50,32,51,55,50,44,55,33,40,62,71,39,95,47,35,86,36,50,70,52,59,42,64,74,51,52,43,92,67,57,38,29,40,33,29,40,41,37,22,61,39,78,72,57,54,66,58,55,45,51,51,51,48,51,28,56,60,60,39,73,76,43,97,81,65,67,61,42,64,42,72,90,52,55,46,57,46,69,62,88,78,67,78,72,69,78,75,76,122

Sequence (177 aa):
MGSKRRAVARHHSLSTYEVMFAALFVMLVVLCAGLIAVSWLGIKGSEGDAEFGKSHETRGTFKITSGAIYNPNLQDKLSVDFKVLAFDIQQMIDEIFQSSNLKNEYKNSRVLRFENGSIIVIFDLLFFQWVSDENVKEELIQGIEANKSSQLVTFHIDVNSIDITGICEHYLISLIH